Protein AF-0000000085123309 (afdb_homodimer)

Structure (mmCIF, N/CA/C/O backbone):
data_AF-0000000085123309-model_v1
#
loop_
_entity.id
_entity.type
_entity.pdbx_description
1 polymer 'Thioesterase superfamily protein'
#
loop_
_atom_site.group_PDB
_atom_site.id
_atom_site.type_symbol
_atom_site.label_atom_id
_atom_site.label_alt_id
_atom_site.label_comp_id
_atom_site.label_asym_id
_atom_site.label_entity_id
_atom_site.label_seq_id
_atom_site.pdbx_PDB_ins_code
_atom_site.Cartn_x
_atom_site.Cartn_y
_atom_site.Cartn_z
_atom_site.occupancy
_atom_site.B_iso_or_equiv
_atom_site.auth_seq_id
_atom_site.auth_comp_id
_atom_site.auth_asym_id
_atom_site.auth_atom_id
_atom_site.pdbx_PDB_model_num
ATOM 1 N N . MET A 1 1 ? -18.391 -9.258 -8.812 1 95.62 1 MET A N 1
ATOM 2 C CA . MET A 1 1 ? -17.438 -8.828 -7.789 1 95.62 1 MET A CA 1
ATOM 3 C C . MET A 1 1 ? -17.531 -9.719 -6.555 1 95.62 1 MET A C 1
ATOM 5 O O . MET A 1 1 ? -18.5 -10.469 -6.391 1 95.62 1 MET A O 1
ATOM 9 N N . PHE A 1 2 ? -16.438 -9.711 -5.707 1 98 2 PHE A N 1
ATOM 10 C CA . PHE A 1 2 ? -16.422 -10.398 -4.418 1 98 2 PHE A CA 1
ATOM 11 C C . PHE A 1 2 ? -16.688 -9.422 -3.283 1 98 2 PHE A C 1
ATOM 13 O O . PHE A 1 2 ? -16.469 -8.211 -3.428 1 98 2 PHE A O 1
ATOM 20 N N . THR A 1 3 ? -17.25 -9.977 -2.18 1 98.44 3 THR A N 1
ATOM 21 C CA . THR A 1 3 ? -17.516 -9.18 -0.987 1 98.44 3 THR A CA 1
ATOM 22 C C . THR A 1 3 ? -16.906 -9.836 0.25 1 98.44 3 THR A C 1
ATOM 24 O O . THR A 1 3 ? -17.016 -11.055 0.429 1 98.44 3 THR A O 1
ATOM 27 N N . GLU A 1 4 ? -16.281 -9.062 1.029 1 98.69 4 GLU A N 1
ATOM 28 C CA . GLU A 1 4 ? -15.742 -9.477 2.324 1 98.69 4 GLU A CA 1
ATOM 29 C C . GLU A 1 4 ? -16.188 -8.531 3.434 1 98.69 4 GLU A C 1
ATOM 31 O O . GLU A 1 4 ? -16.125 -7.309 3.273 1 98.69 4 GLU A O 1
ATOM 36 N N . ILE A 1 5 ? -16.672 -9.102 4.52 1 98.81 5 ILE A N 1
ATOM 37 C CA . ILE A 1 5 ? -17.031 -8.305 5.688 1 98.81 5 ILE A CA 1
ATOM 38 C C . ILE A 1 5 ? -15.945 -8.438 6.754 1 98.81 5 ILE A C 1
ATOM 40 O O . ILE A 1 5 ? -15.578 -9.547 7.133 1 98.81 5 ILE A O 1
ATOM 44 N N . ILE A 1 6 ? -15.5 -7.305 7.234 1 98.75 6 ILE A N 1
ATOM 45 C CA . ILE A 1 6 ? -14.406 -7.309 8.203 1 98.75 6 ILE A CA 1
ATOM 46 C C . ILE A 1 6 ? -14.812 -6.527 9.445 1 98.75 6 ILE A C 1
ATOM 48 O O . ILE A 1 6 ? -15.398 -5.445 9.344 1 98.75 6 ILE A O 1
ATOM 52 N N . LYS A 1 7 ? -14.555 -7.117 10.555 1 98.5 7 LYS A N 1
ATOM 53 C CA . LYS A 1 7 ? -14.625 -6.414 11.836 1 98.5 7 LYS A CA 1
ATOM 54 C C . LYS A 1 7 ? -13.25 -5.895 12.242 1 98.5 7 LYS A C 1
ATOM 56 O O . LYS A 1 7 ? -12.391 -6.668 12.672 1 98.5 7 LYS A O 1
ATOM 61 N N . PRO A 1 8 ? -13.062 -4.555 12.109 1 98.5 8 PRO A N 1
ATOM 62 C CA . PRO A 1 8 ? -11.75 -4.016 12.469 1 98.5 8 PRO A CA 1
ATOM 63 C C . PRO A 1 8 ? -11.328 -4.402 13.891 1 98.5 8 PRO A C 1
ATOM 65 O O . PRO A 1 8 ? -12.156 -4.418 14.805 1 98.5 8 PRO A O 1
ATOM 68 N N . ARG A 1 9 ? -10.141 -4.723 14.102 1 98 9 ARG A N 1
ATOM 69 C CA . ARG A 1 9 ? -9.578 -5.008 15.414 1 98 9 ARG A CA 1
ATOM 70 C C . ARG A 1 9 ? -9.016 -3.746 16.062 1 98 9 ARG A C 1
ATOM 72 O O . ARG A 1 9 ? -8.57 -2.832 15.367 1 98 9 ARG A O 1
ATOM 79 N N . PHE A 1 10 ? -8.945 -3.756 17.375 1 97.62 10 PHE A N 1
ATOM 80 C CA . PHE A 1 10 ? -8.461 -2.596 18.109 1 97.62 10 PHE A CA 1
ATOM 81 C C . PHE A 1 10 ? -7.016 -2.285 17.734 1 97.62 10 PHE A C 1
ATOM 83 O O . PHE A 1 10 ? -6.652 -1.121 17.547 1 97.62 10 PHE A O 1
ATOM 90 N N . LEU A 1 11 ? -6.137 -3.248 17.547 1 96.25 11 LEU A N 1
ATOM 91 C CA . LEU A 1 11 ? -4.715 -3.092 17.266 1 96.25 11 LEU A CA 1
ATOM 92 C C . LEU A 1 11 ? -4.492 -2.457 15.898 1 96.25 11 LEU A C 1
ATOM 94 O O . LEU A 1 11 ? -3.393 -1.994 15.594 1 96.25 11 LEU A O 1
ATOM 98 N N . GLU A 1 12 ? -5.566 -2.455 15.031 1 97.94 12 GLU A N 1
ATOM 99 C CA . GLU A 1 12 ? -5.461 -1.91 13.68 1 97.94 12 GLU A CA 1
ATOM 100 C C . GLU A 1 12 ? -5.637 -0.395 13.68 1 97.94 12 GLU A C 1
ATOM 102 O O . GLU A 1 12 ? -5.453 0.258 12.648 1 97.94 12 GLU A O 1
ATOM 107 N N . THR A 1 13 ? -5.969 0.172 14.859 1 97.44 13 THR A N 1
ATOM 108 C CA . THR A 1 13 ? -6.109 1.619 14.969 1 97.44 13 THR A CA 1
ATOM 109 C C . THR A 1 13 ? -4.75 2.281 15.188 1 97.44 13 THR A C 1
ATOM 111 O O . THR A 1 13 ? -3.752 1.598 15.422 1 97.44 13 THR A O 1
ATOM 114 N N . ASP A 1 14 ? -4.707 3.582 14.992 1 95.81 14 ASP A N 1
ATOM 115 C CA . ASP A 1 14 ? -3.502 4.352 15.289 1 95.81 14 ASP A CA 1
ATOM 116 C C . ASP A 1 14 ? -3.74 5.316 16.453 1 95.81 14 ASP A C 1
ATOM 118 O O . ASP A 1 14 ? -4.809 5.309 17.062 1 95.81 14 ASP A O 1
ATOM 122 N N . ALA A 1 15 ? -2.719 6.051 16.781 1 93.38 15 ALA A N 1
ATOM 123 C CA . ALA A 1 15 ? -2.744 6.926 17.953 1 93.38 15 ALA A CA 1
ATOM 124 C C . ALA A 1 15 ? -3.771 8.039 17.781 1 93.38 15 ALA A C 1
ATOM 126 O O . ALA A 1 15 ? -4.137 8.711 18.75 1 93.38 15 ALA A O 1
ATOM 127 N N . LEU A 1 16 ? -4.246 8.281 16.531 1 92.75 16 LEU A N 1
ATOM 128 C CA . LEU A 1 16 ? -5.246 9.312 16.281 1 92.75 16 LEU A CA 1
ATOM 129 C C . LEU A 1 16 ? -6.656 8.75 16.391 1 92.75 16 LEU A C 1
ATOM 131 O O . LEU A 1 16 ? -7.637 9.492 16.266 1 92.75 16 LEU A O 1
ATOM 135 N N . GLY A 1 17 ? -6.777 7.445 16.562 1 94.81 17 GLY A N 1
ATOM 136 C CA . GLY A 1 17 ? -8.07 6.809 16.766 1 94.81 17 GLY A CA 1
ATOM 137 C C . GLY A 1 17 ? -8.703 6.297 15.492 1 94.81 17 GLY A C 1
ATOM 138 O O . GLY A 1 17 ? -9.875 5.93 15.477 1 94.81 17 GLY A O 1
ATOM 139 N N . HIS A 1 18 ? -8 6.312 14.414 1 96.81 18 HIS A N 1
ATOM 140 C CA . HIS A 1 18 ? -8.477 5.812 13.133 1 96.81 18 HIS A CA 1
ATOM 141 C C . HIS A 1 18 ? -7.785 4.508 12.758 1 96.81 18 HIS A C 1
ATOM 143 O O . HIS A 1 18 ? -6.727 4.184 13.297 1 96.81 18 HIS A O 1
ATOM 149 N N . ILE A 1 19 ? -8.398 3.785 11.883 1 98.5 19 ILE A N 1
ATOM 150 C CA . ILE A 1 19 ? -7.691 2.643 11.312 1 98.5 19 ILE A CA 1
ATOM 151 C C . ILE A 1 19 ? -6.422 3.117 10.617 1 98.5 19 ILE A C 1
ATOM 153 O O . ILE A 1 19 ? -6.461 4.047 9.805 1 98.5 19 ILE A O 1
ATOM 157 N N . ASN A 1 20 ? -5.348 2.496 10.953 1 98.38 20 ASN A N 1
ATOM 158 C CA . ASN A 1 20 ? -4.047 2.865 10.406 1 98.38 20 ASN A CA 1
ATOM 159 C C . ASN A 1 20 ? -3.959 2.562 8.914 1 98.38 20 ASN A C 1
ATOM 161 O O . ASN A 1 20 ? -4.438 1.522 8.453 1 98.38 20 ASN A O 1
ATOM 165 N N . ASN A 1 21 ? -3.285 3.422 8.172 1 97.88 21 ASN A N 1
ATOM 166 C CA . ASN A 1 21 ? -3.168 3.283 6.723 1 97.88 21 ASN A CA 1
ATOM 167 C C . ASN A 1 21 ? -2.523 1.956 6.336 1 97.88 21 ASN A C 1
ATOM 169 O O . ASN A 1 21 ? -2.709 1.473 5.219 1 97.88 21 ASN A O 1
ATOM 173 N N . ASN A 1 22 ? -1.773 1.345 7.211 1 98.12 22 ASN A N 1
ATOM 174 C CA . ASN A 1 22 ? -1.05 0.117 6.902 1 98.12 22 ASN A CA 1
ATOM 175 C C . ASN A 1 22 ? -1.919 -1.118 7.125 1 98.12 22 ASN A C 1
ATOM 177 O O . ASN A 1 22 ? -1.468 -2.246 6.918 1 98.12 22 ASN A O 1
ATOM 181 N N . THR A 1 23 ? -3.16 -0.908 7.539 1 98.56 23 THR A N 1
ATOM 182 C CA . THR A 1 23 ? -4.086 -2.004 7.801 1 98.56 23 THR A CA 1
ATOM 183 C C . THR A 1 23 ? -4.762 -2.461 6.512 1 98.56 23 THR A C 1
ATOM 185 O O . THR A 1 23 ? -5.07 -3.645 6.352 1 98.56 23 THR A O 1
ATOM 188 N N . TYR A 1 24 ? -4.891 -1.623 5.566 1 98.75 24 TYR A N 1
ATOM 189 C CA . TYR A 1 24 ? -5.766 -1.857 4.422 1 98.75 24 TYR A CA 1
ATOM 190 C C . TYR A 1 24 ? -5.18 -2.912 3.494 1 98.75 24 TYR A C 1
ATOM 192 O O . TYR A 1 24 ? -5.918 -3.676 2.867 1 98.75 24 TYR A O 1
ATOM 200 N N . GLY A 1 25 ? -3.865 -2.943 3.387 1 98.5 25 GLY A N 1
ATOM 201 C CA . GLY A 1 25 ? -3.266 -4.035 2.639 1 98.5 25 GLY A CA 1
ATOM 202 C C . GLY A 1 25 ? -3.668 -5.402 3.154 1 98.5 25 GLY A C 1
ATOM 203 O O . GLY A 1 25 ? -3.916 -6.32 2.367 1 98.5 25 GLY A O 1
ATOM 204 N N . VAL A 1 26 ? -3.752 -5.516 4.441 1 98.25 26 VAL A N 1
ATOM 205 C CA . VAL A 1 26 ? -4.141 -6.766 5.082 1 98.25 26 VAL A CA 1
ATOM 206 C C . VAL A 1 26 ? -5.602 -7.078 4.766 1 98.25 26 VAL A C 1
ATOM 208 O O . VAL A 1 26 ? -5.945 -8.219 4.445 1 98.25 26 VAL A O 1
ATOM 211 N N . TRP A 1 27 ? -6.469 -6.078 4.824 1 98.75 27 TRP A N 1
ATOM 212 C CA . TRP A 1 27 ? -7.883 -6.262 4.508 1 98.75 27 TRP A CA 1
ATOM 213 C C . TRP A 1 27 ? -8.062 -6.691 3.055 1 98.75 27 TRP A C 1
ATOM 215 O O . TRP A 1 27 ? -8.852 -7.59 2.76 1 98.75 27 TRP A O 1
ATOM 225 N N . PHE A 1 28 ? -7.309 -6.059 2.176 1 98.75 28 PHE A N 1
ATOM 226 C CA . PHE A 1 28 ? -7.434 -6.379 0.758 1 98.75 28 PHE A CA 1
ATOM 227 C C . PHE A 1 28 ? -6.918 -7.785 0.475 1 98.75 28 PHE A C 1
ATOM 229 O O . PHE A 1 28 ? -7.477 -8.5 -0.36 1 98.75 28 PHE A O 1
ATOM 236 N N . GLU A 1 29 ? -5.844 -8.148 1.161 1 98.19 29 GLU A N 1
ATOM 237 C CA . GLU A 1 29 ? -5.379 -9.523 1.031 1 98.19 29 GLU A CA 1
ATOM 238 C C . GLU A 1 29 ? -6.453 -10.516 1.477 1 98.19 29 GLU A C 1
ATOM 240 O O . GLU A 1 29 ? -6.711 -11.508 0.794 1 98.19 29 GLU A O 1
ATOM 245 N N . ALA A 1 30 ? -7.098 -10.234 2.602 1 98 30 ALA A N 1
ATOM 246 C CA . ALA A 1 30 ? -8.195 -11.07 3.07 1 98 30 ALA A CA 1
ATOM 247 C C . ALA A 1 30 ? -9.328 -11.125 2.043 1 98 30 ALA A C 1
ATOM 249 O O . ALA A 1 30 ? -9.914 -12.188 1.811 1 98 30 ALA A O 1
ATOM 250 N N . ALA A 1 31 ? -9.578 -10.039 1.384 1 98.69 31 ALA A N 1
ATOM 251 C CA . ALA A 1 31 ? -10.664 -9.93 0.42 1 98.69 31 ALA A CA 1
ATOM 252 C C . ALA A 1 31 ? -10.32 -10.648 -0.883 1 98.69 31 ALA A C 1
ATOM 254 O O . ALA A 1 31 ? -11.188 -10.852 -1.735 1 98.69 31 ALA A O 1
ATOM 255 N N . ARG A 1 32 ? -9.086 -11.047 -1.053 1 98.31 32 ARG A N 1
ATOM 256 C CA . ARG A 1 32 ? -8.656 -11.734 -2.264 1 98.31 32 ARG A CA 1
ATOM 257 C C . ARG A 1 32 ? -8.75 -13.25 -2.096 1 98.31 32 ARG A C 1
ATOM 259 O O . ARG A 1 32 ? -8.336 -14 -2.98 1 98.31 32 ARG A O 1
ATOM 266 N N . ASP A 1 33 ? -9.328 -13.68 -1.018 1 97.75 33 ASP A N 1
ATOM 267 C CA . ASP A 1 33 ? -9.352 -15.109 -0.708 1 97.75 33 ASP A CA 1
ATOM 268 C C . ASP A 1 33 ? -9.992 -15.906 -1.842 1 97.75 33 ASP A C 1
ATOM 270 O O . ASP A 1 33 ? -9.453 -16.922 -2.271 1 97.75 33 ASP A O 1
ATOM 274 N N . GLU A 1 34 ? -11.109 -15.445 -2.348 1 97.25 34 GLU A N 1
ATOM 275 C CA . GLU A 1 34 ? -11.789 -16.172 -3.414 1 97.25 34 GLU A CA 1
ATOM 276 C C . GLU A 1 34 ? -10.945 -16.203 -4.688 1 97.25 34 GLU A C 1
ATOM 278 O O . GLU A 1 34 ? -10.953 -17.203 -5.414 1 97.25 34 GLU A O 1
ATOM 283 N N . ILE A 1 35 ? -10.297 -15.148 -4.949 1 97.75 35 ILE A N 1
ATOM 284 C CA . ILE A 1 35 ? -9.398 -15.117 -6.094 1 97.75 35 ILE A CA 1
ATOM 285 C C . ILE A 1 35 ? -8.281 -16.141 -5.906 1 97.75 35 ILE A C 1
ATOM 287 O O . ILE A 1 35 ? -7.953 -16.891 -6.828 1 97.75 35 ILE A O 1
ATOM 291 N N . PHE A 1 36 ? -7.68 -16.172 -4.68 1 97.62 36 PHE A N 1
ATOM 292 C CA . PHE A 1 36 ? -6.648 -17.156 -4.383 1 97.62 36 PHE A CA 1
ATOM 293 C C . PHE A 1 36 ? -7.184 -18.578 -4.582 1 97.62 36 PHE A C 1
ATOM 295 O O . PHE A 1 36 ? -6.484 -19.438 -5.121 1 97.62 36 PHE A O 1
ATOM 302 N N . ARG A 1 37 ? -8.422 -18.766 -4.262 1 97.38 37 ARG A N 1
ATOM 303 C CA . ARG A 1 37 ? -9.016 -20.094 -4.363 1 97.38 37 ARG A CA 1
ATOM 304 C C . ARG A 1 37 ? -9.258 -20.484 -5.816 1 97.38 37 ARG A C 1
ATOM 306 O O . ARG A 1 37 ? -9.234 -21.672 -6.164 1 97.38 37 ARG A O 1
ATOM 313 N N . ILE A 1 38 ? -9.477 -19.531 -6.688 1 97.81 38 ILE A N 1
ATOM 314 C CA . ILE A 1 38 ? -9.609 -19.797 -8.117 1 97.81 38 ILE A CA 1
ATOM 315 C C . ILE A 1 38 ? -8.289 -20.344 -8.656 1 97.81 38 ILE A C 1
ATOM 317 O O . ILE A 1 38 ? -8.281 -21.281 -9.453 1 97.81 38 ILE A O 1
ATOM 321 N N . PHE A 1 39 ? -7.168 -19.797 -8.188 1 97.75 39 PHE A N 1
ATOM 322 C CA . PHE A 1 39 ? -5.848 -20.234 -8.633 1 97.75 39 PHE A CA 1
ATOM 323 C C . PHE A 1 39 ? -5.422 -21.5 -7.906 1 97.75 39 PHE A C 1
ATOM 325 O O . PHE A 1 39 ? -4.734 -22.344 -8.477 1 97.75 39 PHE A O 1
ATOM 332 N N . MET A 1 40 ? -5.812 -21.578 -6.625 1 96.81 40 MET A N 1
ATOM 333 C CA . MET A 1 40 ? -5.422 -22.672 -5.742 1 96.81 40 MET A CA 1
ATOM 334 C C . MET A 1 40 ? -6.617 -23.188 -4.941 1 96.81 40 MET A C 1
ATOM 336 O O . MET A 1 40 ? -6.766 -22.859 -3.764 1 96.81 40 MET A O 1
ATOM 340 N N . PRO A 1 41 ? -7.418 -24.016 -5.5 1 95.75 41 PRO A N 1
ATOM 341 C CA . PRO A 1 41 ? -8.688 -24.422 -4.895 1 95.75 41 PRO A CA 1
ATOM 342 C C . PRO A 1 41 ? -8.508 -25.188 -3.588 1 95.75 41 PRO A C 1
ATOM 344 O O . PRO A 1 41 ? -9.383 -25.156 -2.721 1 95.75 41 PRO A O 1
ATOM 347 N N . LYS A 1 42 ? -7.41 -25.828 -3.404 1 95.25 42 LYS A N 1
ATOM 348 C CA . LYS A 1 42 ? -7.184 -26.625 -2.201 1 95.25 42 LYS A CA 1
ATOM 349 C C . LYS A 1 42 ? -6.578 -25.766 -1.087 1 95.25 42 LYS A C 1
ATOM 351 O O . LYS A 1 42 ? -6.371 -26.25 0.027 1 95.25 42 LYS A O 1
ATOM 356 N N . ALA A 1 43 ? -6.301 -24.531 -1.396 1 93.81 43 ALA A N 1
ATOM 357 C CA . ALA A 1 43 ? -5.723 -23.594 -0.432 1 93.81 43 ALA A CA 1
ATOM 358 C C . ALA A 1 43 ? -4.461 -24.188 0.204 1 93.81 43 ALA A C 1
ATOM 360 O O . ALA A 1 43 ? -4.301 -24.141 1.426 1 93.81 43 ALA A O 1
ATOM 361 N N . ASN A 1 44 ? -3.652 -24.812 -0.596 1 94.88 44 ASN A N 1
ATOM 362 C CA . ASN A 1 44 ? -2.357 -25.344 -0.188 1 94.88 44 ASN A CA 1
ATOM 363 C C . ASN A 1 44 ? -1.229 -24.375 -0.493 1 94.88 44 ASN A C 1
ATOM 365 O O . ASN A 1 44 ? -0.887 -24.156 -1.657 1 94.88 44 ASN A O 1
ATOM 369 N N . VAL A 1 45 ? -0.636 -23.859 0.56 1 93 45 VAL A N 1
ATOM 370 C CA . VAL A 1 45 ? 0.375 -22.828 0.434 1 93 45 VAL A CA 1
ATOM 371 C C . VAL A 1 45 ? 1.56 -23.344 -0.377 1 93 45 VAL A C 1
ATOM 373 O O . VAL A 1 45 ? 2.223 -22.578 -1.08 1 93 45 VAL A O 1
ATOM 376 N N . LYS A 1 46 ? 1.834 -24.609 -0.378 1 92.62 46 LYS A N 1
ATOM 377 C CA . LYS A 1 46 ? 2.93 -25.203 -1.134 1 92.62 46 LYS A CA 1
ATOM 378 C C . LYS A 1 46 ? 2.697 -25.078 -2.637 1 92.62 46 LYS A C 1
ATOM 380 O O . LYS A 1 46 ? 3.629 -25.234 -3.43 1 92.62 46 LYS A O 1
ATOM 385 N N . GLU A 1 47 ? 1.456 -24.844 -2.957 1 94.31 47 GLU A N 1
ATOM 386 C CA . GLU A 1 47 ? 1.101 -24.703 -4.367 1 94.31 47 GLU A CA 1
ATOM 387 C C . GLU A 1 47 ? 0.945 -23.25 -4.762 1 94.31 47 GLU A C 1
ATOM 389 O O . GLU A 1 47 ? 0.417 -22.938 -5.832 1 94.31 47 GLU A O 1
ATOM 394 N N . TRP A 1 48 ? 1.388 -22.359 -3.881 1 96.19 48 TRP A N 1
ATOM 395 C CA . TRP A 1 48 ? 1.248 -20.938 -4.137 1 96.19 48 TRP A CA 1
ATOM 396 C C . TRP A 1 48 ? 1.857 -20.562 -5.484 1 96.19 48 TRP A C 1
ATOM 398 O O . TRP A 1 48 ? 2.965 -21 -5.812 1 96.19 48 TRP A O 1
ATOM 408 N N . ASN A 1 49 ? 1.151 -19.734 -6.336 1 97.81 49 ASN A N 1
ATOM 409 C CA . ASN A 1 49 ? 1.629 -19.469 -7.691 1 97.81 49 ASN A CA 1
ATOM 410 C C . ASN A 1 49 ? 1.316 -18.031 -8.125 1 97.81 49 ASN A C 1
ATOM 412 O O . ASN A 1 49 ? 1.059 -17.781 -9.305 1 97.81 49 ASN A O 1
ATOM 416 N N . LEU A 1 50 ? 1.233 -17.141 -7.184 1 98.12 50 LEU A N 1
ATOM 417 C CA . LEU A 1 50 ? 1.024 -15.719 -7.441 1 98.12 50 LEU A CA 1
ATOM 418 C C . LEU A 1 50 ? 2.088 -14.883 -6.746 1 98.12 50 LEU A C 1
ATOM 420 O O . LEU A 1 50 ? 2.482 -15.18 -5.613 1 98.12 50 LEU A O 1
ATOM 424 N N . ILE A 1 51 ? 2.516 -13.828 -7.383 1 98 51 ILE A N 1
ATOM 425 C CA . ILE A 1 51 ? 3.338 -12.828 -6.715 1 98 51 ILE A CA 1
ATOM 426 C C . ILE A 1 51 ? 2.73 -11.438 -6.918 1 98 51 ILE A C 1
ATOM 428 O O . ILE A 1 51 ? 1.996 -11.211 -7.883 1 98 51 ILE A O 1
ATOM 432 N N . MET A 1 52 ? 2.988 -10.578 -5.992 1 98.44 52 MET A N 1
ATOM 433 C CA . MET A 1 52 ? 2.529 -9.195 -6.066 1 98.44 52 MET A CA 1
ATOM 434 C C . MET A 1 52 ? 3.568 -8.312 -6.75 1 98.44 52 MET A C 1
ATOM 436 O O . MET A 1 52 ? 4.711 -8.227 -6.297 1 98.44 52 MET A O 1
ATOM 440 N N . ALA A 1 53 ? 3.162 -7.637 -7.812 1 98.75 53 ALA A N 1
ATOM 441 C CA . ALA A 1 53 ? 4.062 -6.742 -8.531 1 98.75 53 ALA A CA 1
ATOM 442 C C . ALA A 1 53 ? 3.879 -5.297 -8.078 1 98.75 53 ALA A C 1
ATOM 444 O O . ALA A 1 53 ? 4.832 -4.516 -8.062 1 98.75 53 ALA A O 1
ATOM 445 N N . HIS A 1 54 ? 2.621 -4.996 -7.719 1 98.88 54 HIS A N 1
ATOM 446 C CA . HIS A 1 54 ? 2.273 -3.617 -7.402 1 98.88 54 HIS A CA 1
ATOM 447 C C . HIS A 1 54 ? 1.051 -3.551 -6.492 1 98.88 54 HIS A C 1
ATOM 449 O O . HIS A 1 54 ? 0.129 -4.359 -6.625 1 98.88 54 HIS A O 1
ATOM 455 N N . THR A 1 55 ? 1.048 -2.615 -5.645 1 98.81 55 THR A N 1
ATOM 456 C CA . THR A 1 55 ? -0.177 -2.25 -4.945 1 98.81 55 THR A CA 1
ATOM 457 C C . THR A 1 55 ? -0.24 -0.743 -4.711 1 98.81 55 THR A C 1
ATOM 459 O O . THR A 1 55 ? 0.795 -0.08 -4.621 1 98.81 55 THR A O 1
ATOM 462 N N . SER A 1 56 ? -1.443 -0.188 -4.594 1 98.88 56 SER A N 1
ATOM 463 C CA . SER A 1 56 ? -1.645 1.219 -4.266 1 98.88 56 SER A CA 1
ATOM 464 C C . SER A 1 56 ? -2.965 1.434 -3.535 1 98.88 56 SER A C 1
ATOM 466 O O . SER A 1 56 ? -3.898 0.643 -3.686 1 98.88 56 SER A O 1
ATOM 468 N N . PHE A 1 57 ? -3 2.479 -2.805 1 98.81 57 PHE A N 1
ATOM 469 C CA . PHE A 1 57 ? -4.16 2.828 -1.994 1 98.81 57 PHE A CA 1
ATOM 470 C C . PHE A 1 57 ? -4.441 4.324 -2.072 1 98.81 57 PHE A C 1
ATOM 472 O O . PHE A 1 57 ? -3.527 5.141 -1.959 1 98.81 57 PHE A O 1
ATOM 479 N N . ASP A 1 58 ? -5.633 4.684 -2.268 1 98.88 58 ASP A N 1
ATOM 480 C CA . ASP A 1 58 ? -6.129 6.047 -2.096 1 98.88 58 ASP A CA 1
ATOM 481 C C . ASP A 1 58 ? -7.031 6.148 -0.867 1 98.88 58 ASP A C 1
ATOM 483 O O . ASP A 1 58 ? -8.047 5.461 -0.778 1 98.88 58 ASP A O 1
ATOM 487 N N . PHE A 1 59 ? -6.645 6.992 0.018 1 98.81 59 PHE A N 1
ATOM 488 C CA . PHE A 1 59 ? -7.383 7.168 1.265 1 98.81 59 PHE A CA 1
ATOM 489 C C . PHE A 1 59 ? -8.32 8.367 1.175 1 98.81 59 PHE A C 1
ATOM 491 O O . PHE A 1 59 ? -7.871 9.516 1.147 1 98.81 59 PHE A O 1
ATOM 498 N N . LEU A 1 60 ? -9.602 8.094 1.221 1 98.56 60 LEU A N 1
ATOM 499 C CA . LEU A 1 60 ? -10.594 9.125 0.924 1 98.56 60 LEU A CA 1
ATOM 500 C C . LEU A 1 60 ? -11.273 9.609 2.201 1 98.56 60 LEU A C 1
ATOM 502 O O . LEU A 1 60 ? -11.57 10.797 2.34 1 98.56 60 LEU A O 1
ATOM 506 N N . LYS A 1 61 ? -11.57 8.695 3.105 1 98 61 LYS A N 1
ATOM 507 C CA . LYS A 1 61 ? -12.211 8.992 4.387 1 98 61 LYS A CA 1
ATOM 508 C C . LYS A 1 61 ? -11.617 8.141 5.504 1 98 61 LYS A C 1
ATOM 510 O O . LYS A 1 61 ? -11.133 7.035 5.254 1 98 61 LYS A O 1
ATOM 515 N N . GLU A 1 62 ? -11.773 8.695 6.715 1 97.12 62 GLU A N 1
ATOM 516 C CA . GLU A 1 62 ? -11.328 7.945 7.887 1 97.12 62 GLU A CA 1
ATOM 517 C C . GLU A 1 62 ? -12.242 6.754 8.156 1 97.12 62 GLU A C 1
ATOM 519 O O . GLU A 1 62 ? -13.445 6.812 7.895 1 97.12 62 GLU A O 1
ATOM 524 N N . VAL A 1 63 ? -11.633 5.676 8.641 1 98.56 63 VAL A N 1
ATOM 525 C CA . VAL A 1 63 ? -12.336 4.469 9.062 1 98.56 63 VAL A CA 1
ATOM 526 C C . VAL A 1 63 ? -12.117 4.242 10.562 1 98.56 63 VAL A C 1
ATOM 528 O O . VAL A 1 63 ? -11.062 4.586 11.094 1 98.56 63 VAL A O 1
ATOM 531 N N . PHE A 1 64 ? -13.086 3.625 11.22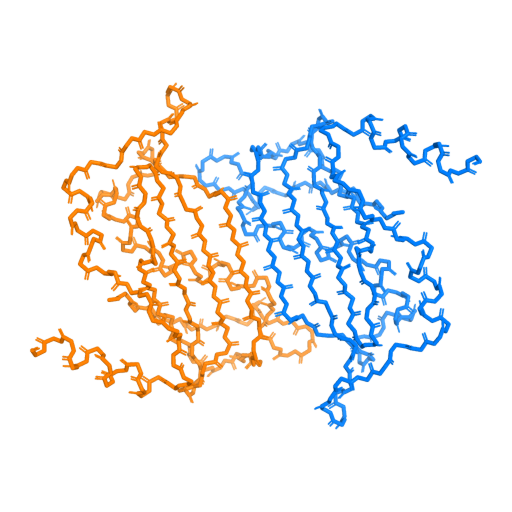7 1 98.38 64 PHE A N 1
ATOM 532 C CA . PHE A 1 64 ? -13.047 3.58 12.688 1 98.38 64 PHE A CA 1
ATOM 533 C C . PHE A 1 64 ? -13.242 2.156 13.188 1 98.38 64 PHE A C 1
ATOM 535 O O . PHE A 1 64 ? -13.859 1.331 12.508 1 98.38 64 PHE A O 1
ATOM 542 N N . TRP A 1 65 ? -12.688 1.914 14.32 1 98 65 TRP A N 1
ATOM 543 C CA . TRP A 1 65 ? -12.984 0.705 15.086 1 98 65 TRP A CA 1
ATOM 544 C C . TRP A 1 65 ? -14.414 0.74 15.625 1 98 65 TRP A C 1
ATOM 546 O O . TRP A 1 65 ? -14.961 1.815 15.875 1 98 65 TRP A O 1
ATOM 556 N N . GLY A 1 66 ? -15.039 -0.442 15.805 1 97.62 66 GLY A N 1
ATOM 557 C CA . GLY A 1 66 ? -16.375 -0.517 16.391 1 97.62 66 GLY A CA 1
ATOM 558 C C . GLY A 1 66 ? -17.469 -0.658 15.359 1 97.62 66 GLY A C 1
ATOM 559 O O . GLY A 1 66 ? -18.641 -0.875 15.711 1 97.62 66 GLY A O 1
ATOM 560 N N . LYS A 1 67 ? -17.078 -0.465 14.109 1 97.69 67 LYS A N 1
ATOM 561 C CA . LYS A 1 67 ? -18 -0.646 12.992 1 97.69 67 LYS A CA 1
ATOM 562 C C . LYS A 1 67 ? -17.391 -1.546 11.914 1 97.69 67 LYS A C 1
ATOM 564 O O . LYS A 1 67 ? -16.219 -1.428 11.594 1 97.69 67 LYS A O 1
ATOM 569 N N . GLU A 1 68 ? -18.234 -2.359 11.359 1 98.69 68 GLU A N 1
ATOM 570 C CA . GLU A 1 68 ? -17.75 -3.238 10.297 1 98.69 68 GLU A CA 1
ATOM 571 C C . GLU A 1 68 ? -17.453 -2.453 9.023 1 98.69 68 GLU A C 1
ATOM 573 O O . GLU A 1 68 ? -17.969 -1.347 8.836 1 98.69 68 GLU A O 1
ATOM 578 N N . VAL A 1 69 ? -16.609 -3.047 8.242 1 98.88 69 VAL A N 1
ATOM 579 C CA . VAL A 1 69 ? -16.375 -2.52 6.902 1 98.88 69 VAL A CA 1
ATOM 580 C C . VAL A 1 69 ? -16.719 -3.588 5.863 1 98.88 69 VAL A C 1
ATOM 582 O O . VAL A 1 69 ? -16.594 -4.785 6.133 1 98.88 69 VAL A O 1
ATOM 585 N N . ILE A 1 70 ? -17.203 -3.104 4.707 1 98.88 70 ILE A N 1
ATOM 586 C CA . ILE A 1 70 ? -17.438 -3.957 3.549 1 98.88 70 ILE A CA 1
ATOM 587 C C . ILE A 1 70 ? -16.344 -3.711 2.498 1 98.88 70 ILE A C 1
ATOM 589 O O . ILE A 1 70 ? -16.109 -2.568 2.1 1 98.88 70 ILE A O 1
ATOM 593 N N . VAL A 1 71 ? -15.672 -4.746 2.115 1 98.88 71 VAL A N 1
ATOM 594 C CA . VAL A 1 71 ? -14.656 -4.66 1.069 1 98.88 71 VAL A CA 1
ATOM 595 C C . VAL A 1 71 ? -15.172 -5.312 -0.209 1 98.88 71 VAL A C 1
ATOM 597 O O . VAL A 1 71 ? -15.547 -6.488 -0.205 1 98.88 71 VAL A O 1
ATOM 600 N N . LYS A 1 72 ? -15.211 -4.535 -1.271 1 98.81 72 LYS A N 1
ATOM 601 C CA . LYS A 1 72 ? -15.555 -5.043 -2.6 1 98.81 72 LYS A CA 1
ATOM 602 C C . LYS A 1 72 ? -14.305 -5.227 -3.455 1 98.81 72 LYS A C 1
ATOM 604 O O . LYS A 1 72 ? -13.398 -4.387 -3.436 1 98.81 72 LYS A O 1
ATOM 609 N N . THR A 1 73 ? -14.25 -6.324 -4.152 1 98.81 73 THR A N 1
ATOM 610 C CA . THR A 1 73 ? -13.102 -6.645 -4.992 1 98.81 73 THR A CA 1
ATOM 611 C C . THR A 1 73 ? -13.555 -7.047 -6.395 1 98.81 73 THR A C 1
ATOM 613 O O . THR A 1 73 ? -14.477 -7.852 -6.547 1 98.81 73 THR A O 1
ATOM 616 N N . GLY A 1 74 ? -12.969 -6.473 -7.395 1 98.5 74 GLY A N 1
ATOM 617 C CA . GLY A 1 74 ? -13.219 -6.852 -8.781 1 98.5 74 GLY A CA 1
ATOM 618 C C . GLY A 1 74 ? -11.945 -7.035 -9.578 1 98.5 74 GLY A C 1
ATOM 619 O O . GLY A 1 74 ? -10.852 -6.703 -9.109 1 98.5 74 GLY A O 1
ATOM 620 N N . VAL A 1 75 ? -12.102 -7.633 -10.734 1 98.81 75 VAL A N 1
ATOM 621 C CA . VAL A 1 75 ? -11.008 -7.762 -11.695 1 98.81 75 VAL A CA 1
ATOM 622 C C . VAL A 1 75 ? -11.031 -6.582 -12.664 1 98.81 75 VAL A C 1
ATOM 624 O O . VAL A 1 75 ? -11.961 -6.434 -13.453 1 98.81 75 VAL A O 1
ATOM 627 N N . ALA A 1 76 ? -10 -5.816 -12.578 1 98.75 76 ALA A N 1
ATOM 628 C CA . ALA A 1 76 ? -9.961 -4.609 -13.398 1 98.75 76 ALA A CA 1
ATOM 629 C C . ALA A 1 76 ? -9.383 -4.906 -14.781 1 98.75 76 ALA A C 1
ATOM 631 O O . ALA A 1 76 ? -9.766 -4.273 -15.766 1 98.75 76 ALA A O 1
ATOM 632 N N . LYS A 1 77 ? -8.422 -5.75 -14.844 1 98.62 77 LYS A N 1
ATOM 633 C CA . LYS A 1 77 ? -7.746 -6.105 -16.094 1 98.62 77 LYS A CA 1
ATOM 634 C C . LYS A 1 77 ? -7.164 -7.516 -16.016 1 98.62 77 LYS A C 1
ATOM 636 O O . LYS A 1 77 ? -6.629 -7.922 -14.977 1 98.62 77 LYS A O 1
ATOM 641 N N . LEU A 1 78 ? -7.289 -8.219 -17.109 1 98.25 78 LEU A N 1
ATOM 642 C CA . LEU A 1 78 ? -6.672 -9.531 -17.234 1 98.25 78 LEU A CA 1
ATOM 643 C C . LEU A 1 78 ? -5.645 -9.547 -18.359 1 98.25 78 LEU A C 1
ATOM 645 O O . LEU A 1 78 ? -5.992 -9.367 -19.531 1 98.25 78 LEU A O 1
ATOM 649 N N . GLY A 1 79 ? -4.414 -9.703 -17.984 1 98.25 79 GLY A N 1
ATOM 650 C CA . GLY A 1 79 ? -3.352 -9.906 -18.969 1 98.25 79 GLY A CA 1
ATOM 651 C C . GLY A 1 79 ? -3.074 -11.367 -19.25 1 98.25 79 GLY A C 1
ATOM 652 O O . GLY A 1 79 ? -3.859 -12.242 -18.859 1 98.25 79 GLY A O 1
ATOM 653 N N . ASN A 1 80 ? -1.999 -11.586 -19.969 1 98.44 80 ASN A N 1
ATOM 654 C CA . ASN A 1 80 ? -1.624 -12.969 -20.234 1 98.44 80 ASN A CA 1
ATOM 655 C C . ASN A 1 80 ? -1.216 -13.703 -18.953 1 98.44 80 ASN A C 1
ATOM 657 O O . ASN A 1 80 ? -1.698 -14.797 -18.688 1 98.44 80 ASN A O 1
ATOM 661 N N . SER A 1 81 ? -0.311 -13.047 -18.172 1 98.75 81 SER A N 1
ATOM 662 C CA . SER A 1 81 ? 0.168 -13.648 -16.938 1 98.75 81 SER A CA 1
ATOM 663 C C . SER A 1 81 ? -0.169 -12.781 -15.727 1 98.75 81 SER A C 1
ATOM 665 O O . SER A 1 81 ? 0.118 -13.148 -14.586 1 98.75 81 SER A O 1
ATOM 667 N N . SER A 1 82 ? -0.826 -11.641 -16 1 98.75 82 SER A N 1
ATOM 668 C CA . SER A 1 82 ? -1.049 -10.672 -14.938 1 98.75 82 SER A CA 1
ATOM 669 C C . SER A 1 82 ? -2.537 -10.422 -14.719 1 98.75 82 SER A C 1
ATOM 671 O O . SER A 1 82 ? -3.338 -10.578 -15.641 1 98.75 82 SER A O 1
ATOM 673 N N . ILE A 1 83 ? -2.855 -10.07 -13.484 1 98.81 83 ILE A N 1
ATOM 674 C CA . ILE A 1 83 ? -4.203 -9.695 -13.078 1 98.81 83 ILE A CA 1
ATOM 675 C C . ILE A 1 83 ? -4.164 -8.375 -12.305 1 98.81 83 ILE A C 1
ATOM 677 O O . ILE A 1 83 ? -3.389 -8.227 -11.352 1 98.81 83 ILE A O 1
ATOM 681 N N . GLU A 1 84 ? -4.941 -7.469 -12.758 1 98.88 84 GLU A N 1
ATOM 682 C CA . GLU A 1 84 ? -5.152 -6.25 -11.984 1 98.88 84 GLU A CA 1
ATOM 683 C C . GLU A 1 84 ? -6.473 -6.301 -11.219 1 98.88 84 GLU A C 1
ATOM 685 O O . GLU A 1 84 ? -7.531 -6.488 -11.812 1 98.88 84 GLU A O 1
ATOM 690 N N . LEU A 1 85 ? -6.352 -6.156 -9.953 1 98.88 85 LEU A N 1
ATOM 691 C CA . LEU A 1 85 ? -7.535 -6.141 -9.102 1 98.88 85 LEU A CA 1
ATOM 692 C C . LEU A 1 85 ? -7.805 -4.738 -8.57 1 98.88 85 LEU A C 1
ATOM 694 O O . LEU A 1 85 ? -6.871 -3.959 -8.359 1 98.88 85 LEU A O 1
ATOM 698 N N . CYS A 1 86 ? -9.039 -4.434 -8.344 1 98.88 86 CYS A N 1
ATOM 699 C CA . CYS A 1 86 ? -9.477 -3.215 -7.676 1 98.88 86 CYS A CA 1
ATOM 700 C C . CYS A 1 86 ? -10.289 -3.539 -6.43 1 98.88 86 CYS A C 1
ATOM 702 O O . CYS A 1 86 ? -11.047 -4.512 -6.414 1 98.88 86 CYS A O 1
ATOM 704 N N . HIS A 1 87 ? -10.102 -2.762 -5.422 1 98.88 87 HIS A N 1
ATOM 705 C CA . HIS A 1 87 ? -10.75 -2.941 -4.129 1 98.88 87 HIS A CA 1
ATOM 706 C C . HIS A 1 87 ? -11.391 -1.643 -3.645 1 98.88 87 HIS A C 1
ATOM 708 O O . HIS A 1 87 ? -10.914 -0.554 -3.977 1 98.88 87 HIS A O 1
ATOM 714 N N . ALA A 1 88 ? -12.414 -1.757 -2.855 1 98.94 88 ALA A N 1
ATOM 715 C CA . ALA A 1 88 ? -13.039 -0.614 -2.195 1 98.94 88 ALA A CA 1
ATOM 716 C C . ALA A 1 88 ? -13.484 -0.974 -0.78 1 98.94 88 ALA A C 1
ATOM 718 O O . ALA A 1 88 ? -14.039 -2.051 -0.551 1 98.94 88 ALA A O 1
ATOM 719 N N . VAL A 1 89 ? -13.227 -0.1 0.111 1 98.94 89 VAL A N 1
ATOM 720 C CA . VAL A 1 89 ? -13.68 -0.244 1.491 1 98.94 89 VAL A CA 1
ATOM 721 C C . VAL A 1 89 ? -14.82 0.734 1.766 1 98.94 89 VAL A C 1
ATOM 723 O O . VAL A 1 89 ? -14.68 1.938 1.541 1 98.94 89 VAL A O 1
ATOM 726 N N . TYR A 1 90 ? -15.906 0.206 2.227 1 98.94 90 TYR A N 1
ATOM 727 C CA . TYR A 1 90 ? -17.031 1.013 2.66 1 98.94 90 TYR A CA 1
ATOM 728 C C . TYR A 1 90 ? -17.266 0.881 4.164 1 98.94 90 TYR A C 1
ATOM 730 O O . TYR A 1 90 ? -17.219 -0.225 4.707 1 98.94 90 TYR A O 1
ATOM 738 N N . GLN A 1 91 ? -17.484 1.928 4.801 1 98.88 91 GLN A N 1
ATOM 739 C CA . GLN A 1 91 ? -17.969 1.944 6.176 1 98.88 91 GLN A CA 1
ATOM 740 C C . GLN A 1 91 ? -19.188 2.85 6.324 1 98.88 91 GLN A C 1
ATOM 742 O O . GLN A 1 91 ? -19.203 3.963 5.797 1 98.88 91 GLN A O 1
ATOM 747 N N . ASP A 1 92 ? -20.219 2.379 6.977 1 98.44 92 ASP A N 1
ATOM 748 C CA . ASP A 1 92 ? -21.5 3.088 7.113 1 98.44 92 ASP A CA 1
ATOM 749 C C . ASP A 1 92 ? -22.031 3.533 5.754 1 98.44 92 ASP A C 1
ATOM 751 O O . ASP A 1 92 ? -22.5 4.664 5.602 1 98.44 92 ASP A O 1
ATOM 755 N N . GLY A 1 93 ? -21.734 2.664 4.809 1 98.56 93 GLY A N 1
ATOM 756 C CA . GLY A 1 93 ? -22.312 2.859 3.482 1 98.56 93 GLY A CA 1
ATOM 757 C C . GLY A 1 93 ? -21.531 3.855 2.641 1 98.56 93 GLY A C 1
ATOM 758 O O . GLY A 1 93 ? -21.922 4.148 1.506 1 98.56 93 GLY A O 1
ATOM 759 N N . LYS A 1 94 ? -20.375 4.371 3.141 1 98.81 94 LYS A N 1
ATOM 760 C CA . LYS A 1 94 ? -19.625 5.391 2.418 1 98.81 94 LYS A CA 1
ATOM 761 C C . LYS A 1 94 ? -18.266 4.852 1.963 1 98.81 94 LYS A C 1
ATOM 763 O O . LYS A 1 94 ? -17.594 4.133 2.709 1 98.81 94 LYS A O 1
ATOM 768 N N . LEU A 1 95 ? -17.906 5.203 0.741 1 98.94 95 LEU A N 1
ATOM 769 C CA . LEU A 1 95 ? -16.594 4.836 0.216 1 98.94 95 LEU A CA 1
ATOM 770 C C . LEU A 1 95 ? -15.477 5.512 1.008 1 98.94 95 LEU A C 1
ATOM 772 O O . LEU A 1 95 ? -15.461 6.738 1.138 1 98.94 95 LEU A O 1
ATOM 776 N N . CYS A 1 96 ? -14.516 4.703 1.514 1 98.88 96 CYS A N 1
ATOM 777 C CA . CYS A 1 96 ? -13.5 5.266 2.4 1 98.88 96 CYS A CA 1
ATOM 778 C C . CYS A 1 96 ? -12.102 5.098 1.811 1 98.88 96 CYS A C 1
ATOM 780 O O . CYS A 1 96 ? -11.234 5.941 2.018 1 98.88 96 CYS A O 1
ATOM 782 N N . THR A 1 97 ? -11.852 4.012 1.157 1 98.88 97 THR A N 1
ATOM 783 C CA . THR A 1 97 ? -10.531 3.711 0.621 1 98.88 97 THR A CA 1
ATOM 784 C C . THR A 1 97 ? -10.641 2.904 -0.669 1 98.88 97 THR A C 1
ATOM 786 O O . THR A 1 97 ? -11.477 2.002 -0.775 1 98.88 97 THR A O 1
ATOM 789 N N . ILE A 1 98 ? -9.789 3.23 -1.605 1 98.88 98 ILE A N 1
ATOM 790 C CA . ILE A 1 98 ? -9.68 2.479 -2.852 1 98.88 98 ILE A CA 1
ATOM 791 C C . ILE A 1 98 ? -8.297 1.842 -2.947 1 98.88 98 ILE A C 1
ATOM 793 O O . ILE A 1 98 ? -7.293 2.455 -2.57 1 98.88 98 ILE A O 1
ATOM 797 N N . GLY A 1 99 ? -8.281 0.64 -3.436 1 98.75 99 GLY A N 1
ATOM 798 C CA . GLY A 1 99 ? -7.023 -0.055 -3.641 1 98.75 99 GLY A CA 1
ATOM 799 C C . GLY A 1 99 ? -6.922 -0.718 -5 1 98.75 99 GLY A C 1
ATOM 800 O O . GLY A 1 99 ? -7.938 -1.083 -5.598 1 98.75 99 GLY A O 1
ATOM 801 N N . LYS A 1 100 ? -5.676 -0.846 -5.422 1 98.62 100 LYS A N 1
ATOM 802 C CA . LYS A 1 100 ? -5.34 -1.582 -6.637 1 98.62 100 LYS A CA 1
ATOM 803 C C . LYS A 1 100 ? -4.121 -2.473 -6.418 1 98.62 100 LYS A C 1
ATOM 805 O O . LYS A 1 100 ? -3.219 -2.123 -5.652 1 98.62 100 LYS A O 1
ATOM 810 N N . CYS A 1 101 ? -4.133 -3.572 -7.086 1 98.62 101 CYS A N 1
ATOM 811 C CA . CYS A 1 101 ? -2.908 -4.367 -7.082 1 98.62 101 CYS A CA 1
ATOM 812 C C . CYS A 1 101 ? -2.752 -5.133 -8.391 1 98.62 101 CYS A C 1
ATOM 814 O O . CYS A 1 101 ? -3.727 -5.34 -9.117 1 98.62 101 CYS A O 1
ATOM 816 N N . ILE A 1 102 ? -1.545 -5.465 -8.656 1 98.94 102 ILE A N 1
ATOM 817 C CA . ILE A 1 102 ? -1.202 -6.309 -9.789 1 98.94 102 ILE A CA 1
ATOM 818 C C . ILE A 1 102 ? -0.556 -7.602 -9.305 1 98.94 102 ILE A C 1
ATOM 820 O O . ILE A 1 102 ? 0.483 -7.57 -8.641 1 98.94 102 ILE A O 1
ATOM 824 N N . LEU A 1 103 ? -1.192 -8.68 -9.617 1 98.81 103 LEU A N 1
ATOM 825 C CA . LEU A 1 103 ? -0.667 -10.016 -9.344 1 98.81 103 LEU A CA 1
ATOM 826 C C . LEU A 1 103 ? -0.135 -10.656 -10.617 1 98.81 103 LEU A C 1
ATOM 828 O O . LEU A 1 103 ? -0.68 -10.438 -11.703 1 98.81 103 LEU A O 1
ATOM 832 N N . ILE A 1 104 ? 0.837 -11.43 -10.445 1 98.81 104 ILE A N 1
ATOM 833 C CA . ILE A 1 104 ? 1.428 -12.172 -11.555 1 98.81 104 ILE A CA 1
ATOM 834 C C . ILE A 1 104 ? 1.315 -13.672 -11.297 1 98.81 104 ILE A C 1
ATOM 836 O O . ILE A 1 104 ? 1.707 -14.148 -10.227 1 98.81 104 ILE A O 1
ATOM 840 N N . HIS A 1 105 ? 0.709 -14.32 -12.219 1 98.88 105 HIS A N 1
ATOM 841 C CA . HIS A 1 105 ? 0.785 -15.773 -12.18 1 98.88 105 HIS A CA 1
ATOM 842 C C . HIS A 1 105 ? 2.211 -16.25 -12.422 1 98.88 105 HIS A C 1
ATOM 844 O O . HIS A 1 105 ? 2.785 -16.016 -13.484 1 98.88 105 HIS A O 1
ATOM 850 N N . TYR A 1 106 ? 2.74 -16.984 -11.484 1 98.44 106 TYR A N 1
ATOM 851 C CA . TYR A 1 106 ? 4.184 -17.188 -11.406 1 98.44 106 TYR A CA 1
ATOM 852 C C . TYR A 1 106 ? 4.508 -18.641 -11.062 1 98.44 106 TYR A C 1
ATOM 854 O O . TYR A 1 106 ? 3.842 -19.25 -10.219 1 98.44 106 TYR A O 1
ATOM 862 N N . ASP A 1 107 ? 5.492 -19.219 -11.766 1 97.44 107 ASP A N 1
ATOM 863 C CA . ASP A 1 107 ? 6.047 -20.531 -11.469 1 97.44 107 ASP A CA 1
ATOM 864 C C . ASP A 1 107 ? 7.336 -20.406 -10.656 1 97.44 107 ASP A C 1
ATOM 866 O O . ASP A 1 1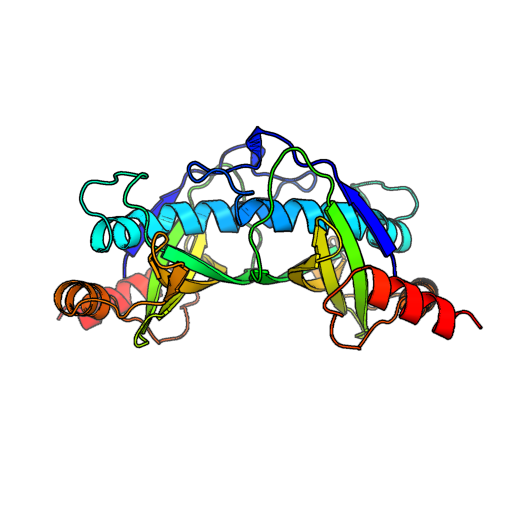07 ? 8.375 -20.031 -11.195 1 97.44 107 ASP A O 1
ATOM 870 N N . PHE A 1 108 ? 7.27 -20.828 -9.453 1 94.44 108 PHE A N 1
ATOM 871 C CA . PHE A 1 108 ? 8.398 -20.656 -8.555 1 94.44 108 PHE A CA 1
ATOM 872 C C . PHE A 1 108 ? 9.5 -21.672 -8.867 1 94.44 108 PHE A C 1
ATOM 874 O O . PHE A 1 108 ? 10.648 -21.484 -8.469 1 94.44 108 PHE A O 1
ATOM 881 N N . GLU A 1 109 ? 9.172 -22.719 -9.492 1 94.5 109 GLU A N 1
ATOM 882 C CA . GLU A 1 109 ? 10.18 -23.703 -9.906 1 94.5 109 GLU A CA 1
ATOM 883 C C . GLU A 1 109 ? 11.031 -23.172 -11.055 1 94.5 109 GLU A C 1
ATOM 885 O O . GLU A 1 109 ? 12.258 -23.203 -10.992 1 94.5 109 GLU A O 1
ATOM 890 N N . THR A 1 110 ? 10.375 -22.641 -12.055 1 96.44 110 THR A N 1
ATOM 891 C CA . THR A 1 110 ? 11.094 -22.109 -13.211 1 96.44 110 THR A CA 1
ATOM 892 C C . THR A 1 110 ? 11.422 -20.641 -13.016 1 96.44 110 THR A C 1
ATOM 894 O O . THR A 1 110 ? 12.172 -20.047 -13.797 1 96.44 110 THR A O 1
ATOM 897 N N . LYS A 1 111 ? 10.844 -20 -12.016 1 94.75 111 LYS A N 1
ATOM 898 C CA . LYS A 1 111 ? 11.086 -18.625 -11.625 1 94.75 111 LYS A CA 1
ATOM 899 C C . LYS A 1 111 ? 10.742 -17.656 -12.758 1 94.75 111 LYS A C 1
ATOM 901 O O . LYS A 1 111 ? 11.562 -16.812 -13.125 1 94.75 111 LYS A O 1
ATOM 906 N N . GLN A 1 112 ? 9.57 -17.812 -13.25 1 97.62 112 GLN A N 1
ATOM 907 C CA . GLN A 1 112 ? 9.117 -16.938 -14.32 1 97.62 112 GLN A CA 1
ATOM 908 C C . GLN A 1 112 ? 7.598 -16.781 -14.297 1 97.62 112 GLN A C 1
ATOM 910 O O . GLN A 1 112 ? 6.891 -17.625 -13.742 1 97.62 112 GLN A O 1
ATOM 915 N N . ALA A 1 113 ? 7.117 -15.766 -14.945 1 98.31 113 ALA A N 1
ATOM 916 C CA . ALA A 1 113 ? 5.684 -15.594 -15.164 1 98.31 113 ALA A CA 1
ATOM 917 C C . ALA A 1 113 ? 5.148 -16.641 -16.141 1 98.31 113 ALA A C 1
ATOM 919 O O . ALA A 1 113 ? 5.828 -17.016 -17.094 1 98.31 113 ALA A O 1
ATOM 920 N N . VAL A 1 114 ? 4.027 -17.094 -15.898 1 98.38 114 VAL A N 1
ATOM 921 C CA . VAL A 1 114 ? 3.4 -18.062 -16.781 1 98.38 114 VAL A CA 1
ATOM 922 C C . VAL A 1 114 ? 1.987 -17.609 -17.141 1 98.38 114 VAL A C 1
ATOM 924 O O . VAL A 1 114 ? 1.36 -16.875 -16.375 1 98.38 114 VAL A O 1
ATOM 927 N N . SER A 1 115 ? 1.502 -18.078 -18.188 1 98.62 115 SER A N 1
ATOM 928 C CA . SER A 1 115 ? 0.172 -17.672 -18.641 1 98.62 115 SER A CA 1
ATOM 929 C C . SER A 1 115 ? -0.907 -18.188 -17.688 1 98.62 115 SER A C 1
ATOM 931 O O . SER A 1 115 ? -0.798 -19.281 -17.141 1 98.62 115 SER A O 1
ATOM 933 N N . ILE A 1 116 ? -1.919 -17.438 -17.594 1 98.69 116 ILE A N 1
ATOM 934 C CA . ILE A 1 116 ? -3.086 -17.859 -16.828 1 98.69 116 ILE A CA 1
ATOM 935 C C . ILE A 1 116 ? -3.869 -18.906 -17.609 1 98.69 116 ILE A C 1
ATOM 937 O O . ILE A 1 116 ? -4.277 -18.656 -18.75 1 98.69 116 ILE A O 1
ATOM 941 N N . PRO A 1 117 ? -4.086 -20.062 -17.047 1 98.38 117 PRO A N 1
ATOM 942 C CA . PRO A 1 117 ? -4.836 -21.094 -17.75 1 98.38 117 PRO A CA 1
ATOM 943 C C . PRO A 1 117 ? -6.242 -20.641 -18.141 1 98.38 117 PRO A C 1
ATOM 945 O O . PRO A 1 117 ? -6.875 -19.875 -17.406 1 98.38 117 PRO A O 1
ATOM 948 N N . GLU A 1 118 ? -6.727 -21.188 -19.172 1 98.06 118 GLU A N 1
ATOM 949 C CA . GLU A 1 118 ? -8 -20.781 -19.75 1 98.06 118 GLU A CA 1
ATOM 950 C C . GLU A 1 118 ? -9.141 -20.953 -18.75 1 98.06 118 GLU A C 1
ATOM 952 O O . GLU A 1 118 ? -10.023 -20.094 -18.641 1 98.06 118 GLU A O 1
ATOM 957 N N . LYS A 1 119 ? -9.148 -22.031 -18.094 1 97.88 119 LYS A N 1
ATOM 958 C CA . LYS A 1 119 ? -10.211 -22.297 -17.125 1 97.88 119 LYS A CA 1
ATOM 959 C C . LYS A 1 119 ? -10.227 -21.234 -16.031 1 97.88 119 LYS A C 1
ATOM 961 O O . LYS A 1 119 ? -11.297 -20.75 -15.641 1 97.88 119 LYS A O 1
ATOM 966 N N . ILE A 1 120 ? -9.086 -20.875 -15.523 1 98.25 120 ILE A N 1
ATOM 967 C CA . ILE A 1 120 ? -8.953 -19.859 -14.492 1 98.25 120 ILE A CA 1
ATOM 968 C C . ILE A 1 120 ? -9.359 -18.5 -15.055 1 98.25 120 ILE A C 1
ATOM 970 O O . ILE A 1 120 ? -10.094 -17.75 -14.406 1 98.25 120 ILE A O 1
ATOM 974 N N . ARG A 1 121 ? -8.867 -18.188 -16.234 1 98.38 121 ARG A N 1
ATOM 975 C CA . ARG A 1 121 ? -9.211 -16.938 -16.891 1 98.38 121 ARG A CA 1
ATOM 976 C C . ARG A 1 121 ? -10.719 -16.766 -17 1 98.38 121 ARG A C 1
ATOM 978 O O . ARG A 1 121 ? -11.25 -15.695 -16.719 1 98.38 121 ARG A O 1
ATOM 985 N N . ALA A 1 122 ? -11.391 -17.797 -17.391 1 98.06 122 ALA A N 1
ATOM 986 C CA . ALA A 1 122 ? -12.836 -17.766 -17.547 1 98.06 122 ALA A CA 1
ATOM 987 C C . ALA A 1 122 ? -13.531 -17.453 -16.219 1 98.06 122 ALA A C 1
ATOM 989 O O . ALA A 1 122 ? -14.477 -16.672 -16.172 1 98.06 122 ALA A O 1
ATOM 990 N N . GLU A 1 123 ? -13.055 -18.078 -15.195 1 98.12 123 GLU A N 1
ATOM 991 C CA . GLU A 1 123 ? -13.617 -17.812 -13.875 1 98.12 123 GLU A CA 1
ATOM 992 C C . GLU A 1 123 ? -13.406 -16.359 -13.453 1 98.12 123 GLU A C 1
ATOM 994 O O . GLU A 1 123 ? -14.297 -15.734 -12.891 1 98.12 123 GLU A O 1
ATOM 999 N N . LEU A 1 124 ? -12.211 -15.883 -13.711 1 98.31 124 LEU A N 1
ATOM 1000 C CA . LEU A 1 124 ? -11.875 -14.516 -13.344 1 98.31 124 LEU A CA 1
ATOM 1001 C C . LEU A 1 124 ? -12.703 -13.516 -14.156 1 98.31 124 LEU A C 1
ATOM 1003 O O . LEU A 1 124 ? -13.094 -12.469 -13.641 1 98.31 124 LEU A O 1
ATOM 1007 N N . GLU A 1 125 ? -12.969 -13.82 -15.383 1 97.56 125 GLU A N 1
ATOM 1008 C CA . GLU A 1 125 ? -13.711 -12.93 -16.281 1 97.56 125 GLU A CA 1
ATOM 1009 C C . GLU A 1 125 ? -15.125 -12.68 -15.758 1 97.56 125 GLU A C 1
ATOM 1011 O O . GLU A 1 125 ? -15.711 -11.625 -16.031 1 97.56 125 GLU A O 1
ATOM 1016 N N . ALA A 1 126 ? -15.633 -13.594 -15.023 1 96.44 126 ALA A N 1
ATOM 1017 C CA . ALA A 1 126 ? -16.969 -13.453 -14.453 1 96.44 126 ALA A CA 1
ATOM 1018 C C . ALA A 1 126 ? -17 -12.352 -13.398 1 96.44 126 ALA A C 1
ATOM 1020 O O . ALA A 1 126 ? -18.078 -11.922 -12.977 1 96.44 126 ALA A O 1
ATOM 1021 N N . HIS A 1 127 ? -15.867 -11.836 -13.016 1 97.25 127 HIS A N 1
ATOM 1022 C CA . HIS A 1 127 ? -15.781 -10.852 -11.945 1 97.25 127 HIS A CA 1
ATOM 1023 C C . HIS A 1 127 ? -15.148 -9.555 -12.438 1 97.25 127 HIS A C 1
ATOM 1025 O O . HIS A 1 127 ? -14.633 -8.766 -11.641 1 97.25 127 HIS A O 1
ATOM 1031 N N . LEU A 1 128 ? -15.141 -9.375 -13.75 1 97.38 128 LEU A N 1
ATOM 1032 C CA . LEU A 1 128 ? -14.625 -8.148 -14.344 1 97.38 128 LEU A CA 1
ATOM 1033 C C . LEU A 1 128 ? -15.414 -6.938 -13.844 1 97.38 128 LEU A C 1
ATOM 1035 O O . LEU A 1 128 ? -16.641 -6.957 -13.82 1 97.38 128 LEU A O 1
ATOM 1039 N N . PHE A 1 129 ? -14.75 -6.008 -13.422 1 97.69 129 PHE A N 1
ATOM 1040 C CA . PHE A 1 129 ? -15.297 -4.73 -12.977 1 97.69 129 PHE A CA 1
ATOM 1041 C C . PHE A 1 129 ? -14.375 -3.582 -13.367 1 97.69 129 PHE A C 1
ATOM 1043 O O . PHE A 1 129 ? -13.305 -3.41 -12.766 1 97.69 129 PHE A O 1
ATOM 1050 N N . THR A 1 130 ? -14.812 -2.727 -14.289 1 95.94 130 THR A N 1
ATOM 1051 C CA . THR A 1 130 ? -13.922 -1.711 -14.844 1 95.94 130 THR A CA 1
ATOM 1052 C C . THR A 1 130 ? -14.477 -0.311 -14.594 1 95.94 130 THR A C 1
ATOM 1054 O O . THR A 1 130 ? -13.891 0.682 -15.031 1 95.94 130 THR A O 1
ATOM 1057 N N . SER A 1 131 ? -15.562 -0.19 -13.961 1 95.44 131 SER A N 1
ATOM 1058 C CA . SER A 1 131 ? -16.172 1.097 -13.648 1 95.44 131 SER A CA 1
ATOM 1059 C C . SER A 1 131 ? -15.523 1.743 -12.438 1 95.44 131 SER A C 1
ATOM 1061 O O . SER A 1 131 ? -14.961 1.05 -11.586 1 95.44 131 SER A O 1
ATOM 1063 N N . PRO A 1 132 ? -15.602 3.141 -12.359 1 97.25 132 PRO A N 1
ATOM 1064 C CA . PRO A 1 132 ? -15.195 3.764 -11.102 1 97.25 132 PRO A CA 1
ATOM 1065 C C . PRO A 1 132 ? -16.047 3.314 -9.914 1 97.25 132 PRO A C 1
ATOM 1067 O O . PRO A 1 132 ? -17.234 3.025 -10.078 1 97.25 132 PRO A O 1
ATOM 1070 N N . TRP A 1 133 ? -15.375 3.281 -8.789 1 98.25 133 TRP A N 1
ATOM 1071 C CA . TRP A 1 133 ? -16.141 2.938 -7.598 1 98.25 133 TRP A CA 1
ATOM 1072 C C . TRP A 1 133 ? -17.188 4 -7.301 1 98.25 133 TRP A C 1
ATOM 1074 O O . TRP A 1 133 ? -16.922 5.199 -7.422 1 98.25 133 TRP A O 1
ATOM 1084 N N . MET A 1 134 ? -18.297 3.484 -6.801 1 98.31 134 MET A N 1
ATOM 1085 C CA . MET A 1 134 ? -19.391 4.379 -6.434 1 98.31 134 MET A CA 1
ATOM 1086 C C . MET A 1 134 ? -19.219 4.91 -5.016 1 98.31 134 MET A C 1
ATOM 1088 O O . MET A 1 134 ? -18.594 4.254 -4.176 1 98.31 134 MET A O 1
ATOM 1092 N N . GLY A 1 135 ? -19.844 6.055 -4.781 1 98.44 135 GLY A N 1
ATOM 1093 C CA . GLY A 1 135 ? -19.625 6.754 -3.523 1 98.44 135 GLY A CA 1
ATOM 1094 C C . GLY A 1 135 ? -20.297 6.07 -2.342 1 98.44 135 GLY A C 1
ATOM 1095 O O . GLY A 1 135 ? -19.891 6.273 -1.194 1 98.44 135 GLY A O 1
ATOM 1096 N N . THR A 1 136 ? -21.328 5.273 -2.691 1 98.69 136 THR A N 1
ATOM 1097 C CA . THR A 1 136 ? -22.031 4.609 -1.603 1 98.69 136 THR A CA 1
ATOM 1098 C C . THR A 1 136 ? -22.203 3.123 -1.895 1 98.69 136 THR A C 1
ATOM 1100 O O . THR A 1 136 ? -22.203 2.709 -3.055 1 98.69 136 THR A O 1
ATOM 1103 N N . LEU A 1 137 ? -22.344 2.379 -0.783 1 98.06 137 LEU A N 1
ATOM 1104 C CA . LEU A 1 137 ? -22.578 0.945 -0.911 1 98.06 137 LEU A CA 1
ATOM 1105 C C . LEU A 1 137 ? -23.906 0.673 -1.606 1 98.06 137 LEU A C 1
ATOM 1107 O O . LEU A 1 137 ? -24.031 -0.287 -2.371 1 98.06 137 LEU A O 1
ATOM 1111 N N . GLU A 1 138 ? -24.875 1.442 -1.306 1 97.56 138 GLU A N 1
ATOM 1112 C CA . GLU A 1 138 ? -26.188 1.301 -1.94 1 97.56 138 GLU A CA 1
ATOM 1113 C C . GLU A 1 138 ? -26.062 1.383 -3.461 1 97.56 138 GLU A C 1
ATOM 1115 O O . GLU A 1 138 ? -26.672 0.586 -4.176 1 97.56 138 GLU A O 1
ATOM 1120 N N . GLU A 1 139 ? -25.281 2.338 -3.936 1 97.69 139 GLU A N 1
ATOM 1121 C CA . GLU A 1 139 ? -25.078 2.48 -5.371 1 97.69 139 GLU A CA 1
ATOM 1122 C C . GLU A 1 139 ? -24.391 1.242 -5.953 1 97.69 139 GLU A C 1
ATOM 1124 O O . GLU A 1 139 ? -24.703 0.832 -7.074 1 97.69 139 GLU A O 1
ATOM 1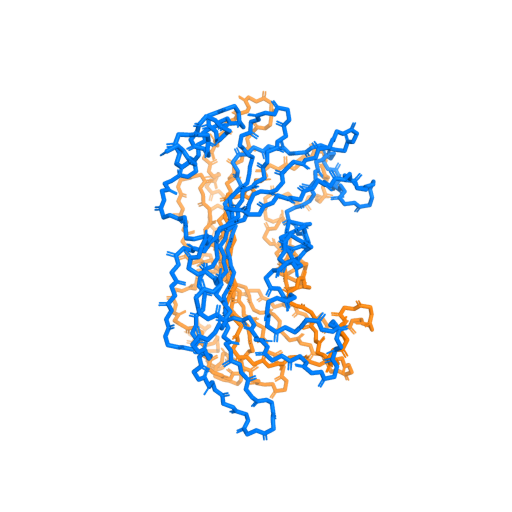129 N N . VAL A 1 140 ? -23.5 0.614 -5.207 1 96.19 140 VAL A N 1
ATOM 1130 C CA . VAL A 1 140 ? -22.812 -0.596 -5.648 1 96.19 140 VAL A CA 1
ATOM 1131 C C . VAL A 1 140 ? -23.812 -1.739 -5.781 1 96.19 140 VAL A C 1
ATOM 1133 O O . VAL A 1 140 ? -23.812 -2.465 -6.777 1 96.19 140 VAL A O 1
ATOM 1136 N N . GLU A 1 141 ? -24.625 -1.839 -4.777 1 95.19 141 GLU A N 1
ATOM 1137 C CA . GLU A 1 141 ? -25.625 -2.904 -4.777 1 95.19 141 GLU A CA 1
ATOM 1138 C C . GLU A 1 141 ? -26.594 -2.744 -5.938 1 95.19 141 GLU A C 1
ATOM 1140 O O . GLU A 1 141 ? -26.984 -3.727 -6.574 1 95.19 141 GLU A O 1
ATOM 1145 N N . GLU A 1 142 ? -27.016 -1.549 -6.18 1 95 142 GLU A N 1
ATOM 1146 C CA . GLU A 1 142 ? -27.891 -1.281 -7.324 1 95 142 GLU A CA 1
ATOM 1147 C C . GLU A 1 142 ? -27.203 -1.669 -8.633 1 95 142 GLU A C 1
ATOM 1149 O O . GLU A 1 142 ? -27.844 -2.266 -9.508 1 95 142 GLU A O 1
ATOM 1154 N N . PHE A 1 143 ? -26 -1.3 -8.766 1 93.94 143 PHE A N 1
ATOM 1155 C CA . PHE A 1 143 ? -25.219 -1.637 -9.953 1 93.94 143 PHE A CA 1
ATOM 1156 C C . PHE A 1 143 ? -25.141 -3.146 -10.141 1 93.94 143 PHE A C 1
ATOM 1158 O O . PHE A 1 143 ? -25.359 -3.648 -11.25 1 93.94 143 PHE A O 1
ATOM 1165 N N . GLU A 1 144 ? -24.828 -3.9 -9.07 1 92.56 144 GLU A N 1
ATOM 1166 C CA . GLU A 1 144 ? -24.703 -5.355 -9.133 1 92.56 144 GLU A CA 1
ATOM 1167 C C . GLU A 1 144 ? -26.031 -5.996 -9.531 1 92.56 144 GLU A C 1
ATOM 1169 O O . GLU A 1 144 ? -26.062 -6.973 -10.281 1 92.56 144 GLU A O 1
ATOM 1174 N N . ASN A 1 145 ? -27.094 -5.41 -9.039 1 91.69 145 ASN A N 1
ATOM 1175 C CA . ASN A 1 145 ? -28.422 -5.941 -9.328 1 91.69 145 ASN A CA 1
ATOM 1176 C C . ASN A 1 145 ? -28.828 -5.688 -10.781 1 91.69 145 ASN A C 1
ATOM 1178 O O . ASN A 1 145 ? -29.547 -6.484 -11.375 1 91.69 145 ASN A O 1
ATOM 1182 N N . SER A 1 146 ? -28.375 -4.695 -11.344 1 88.69 146 SER A N 1
ATOM 1183 C CA . SER A 1 146 ? -28.703 -4.344 -12.719 1 88.69 146 SER A CA 1
ATOM 1184 C C . SER A 1 146 ? -27.922 -5.199 -13.711 1 88.69 146 SER A C 1
ATOM 1186 O O . SER A 1 146 ? -28.344 -5.391 -14.852 1 88.69 146 SER A O 1
ATOM 1188 N N . ASN A 1 147 ? -26.75 -5.684 -13.32 1 81.38 147 ASN A N 1
ATOM 1189 C CA . ASN A 1 147 ? -25.906 -6.484 -14.211 1 81.38 147 ASN A CA 1
ATOM 1190 C C . ASN A 1 147 ? -26.25 -7.969 -14.102 1 81.38 147 ASN A C 1
ATOM 1192 O O . ASN A 1 147 ? -25.719 -8.781 -14.859 1 81.38 147 ASN A O 1
ATOM 1196 N N . LYS A 1 148 ? -27.016 -8.344 -13.094 1 75.38 148 LYS A N 1
ATOM 1197 C CA . LYS A 1 148 ? -27.484 -9.727 -12.969 1 75.38 148 LYS A CA 1
ATOM 1198 C C . LYS A 1 148 ? -28.703 -9.977 -13.844 1 75.38 148 LYS A C 1
ATOM 1200 O O . LYS A 1 148 ? -29.031 -11.125 -14.141 1 75.38 148 LYS A O 1
ATOM 1205 N N . SER A 1 149 ? -29.484 -8.922 -14.109 1 56.78 149 SER A N 1
ATOM 1206 C CA . SER A 1 149 ? -30.688 -9.078 -14.922 1 56.78 149 SER A CA 1
ATOM 1207 C C . SER A 1 149 ? -30.344 -9.094 -16.406 1 56.78 149 SER A C 1
ATOM 1209 O O . SER A 1 149 ? -29.469 -8.352 -16.859 1 56.78 149 SER A O 1
ATOM 1211 N N . MET B 1 1 ? 18.719 12.984 1.201 1 95.62 1 MET B N 1
ATOM 1212 C CA . MET B 1 1 ? 17.812 11.883 1.511 1 95.62 1 MET B CA 1
ATOM 1213 C C . MET B 1 1 ? 18 11.414 2.949 1 95.62 1 MET B C 1
ATOM 1215 O O . MET B 1 1 ? 18.984 11.75 3.596 1 95.62 1 MET B O 1
ATOM 1219 N N . PHE B 1 2 ? 16.953 10.711 3.518 1 98.12 2 PHE B N 1
ATOM 1220 C CA . PHE B 1 2 ? 17.016 10.078 4.828 1 98.12 2 PHE B CA 1
ATOM 1221 C C . PHE B 1 2 ? 17.328 8.586 4.688 1 98.12 2 PHE B C 1
ATOM 1223 O O . PHE B 1 2 ? 17.062 7.992 3.641 1 98.12 2 PHE B O 1
ATOM 1230 N N . THR B 1 3 ? 17.953 8.039 5.75 1 98.44 3 THR B N 1
ATOM 1231 C CA . THR B 1 3 ? 18.266 6.617 5.793 1 98.44 3 THR B CA 1
ATOM 1232 C C . THR B 1 3 ? 17.75 5.988 7.082 1 98.44 3 THR B C 1
ATOM 1234 O O . THR B 1 3 ? 17.891 6.562 8.164 1 98.44 3 THR B O 1
ATOM 1237 N N . GLU B 1 4 ? 17.141 4.883 6.945 1 98.69 4 GLU B N 1
ATOM 1238 C CA . GLU B 1 4 ? 16.688 4.066 8.07 1 98.69 4 GLU B CA 1
ATOM 1239 C C . GLU B 1 4 ? 17.172 2.623 7.93 1 98.69 4 GLU B C 1
ATOM 1241 O O . GLU B 1 4 ? 17.062 2.031 6.855 1 98.69 4 GLU B O 1
ATOM 1246 N N . ILE B 1 5 ? 17.734 2.092 9.016 1 98.81 5 ILE B N 1
ATOM 1247 C CA . ILE B 1 5 ? 18.125 0.688 9.039 1 98.81 5 ILE B CA 1
ATOM 1248 C C . ILE B 1 5 ? 17.109 -0.124 9.836 1 98.81 5 ILE B C 1
ATOM 1250 O O . ILE B 1 5 ? 16.781 0.218 10.977 1 98.81 5 ILE B O 1
ATOM 1254 N N . ILE B 1 6 ? 16.656 -1.195 9.219 1 98.75 6 ILE B N 1
ATOM 1255 C CA . ILE B 1 6 ? 15.609 -2.008 9.844 1 98.75 6 ILE B CA 1
ATOM 1256 C C . ILE B 1 6 ? 16.078 -3.461 9.922 1 98.75 6 ILE B C 1
ATOM 1258 O O . ILE B 1 6 ? 16.625 -3.998 8.953 1 98.75 6 ILE B O 1
ATOM 1262 N N . LYS B 1 7 ? 15.898 -4.016 11.062 1 98.56 7 LYS B N 1
ATOM 1263 C CA . LYS B 1 7 ? 16.016 -5.461 11.242 1 98.56 7 LYS B CA 1
ATOM 1264 C C . LYS B 1 7 ? 14.656 -6.141 11.148 1 98.56 7 LYS B C 1
ATOM 1266 O O . LYS B 1 7 ? 13.844 -6.059 12.07 1 98.56 7 LYS B O 1
ATOM 1271 N N . PRO B 1 8 ? 14.414 -6.832 9.992 1 98.5 8 PRO B N 1
ATOM 1272 C CA . PRO B 1 8 ? 13.109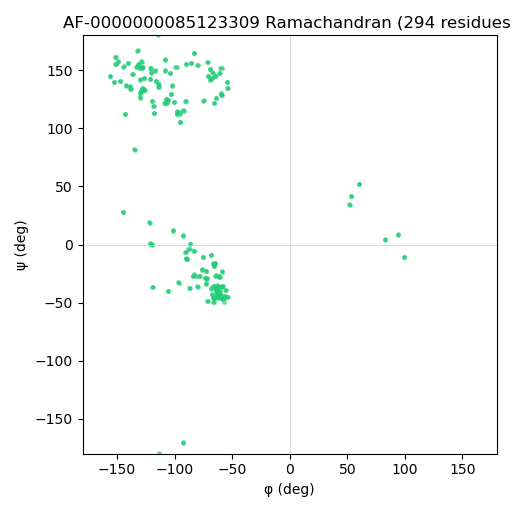 -7.48 9.844 1 98.5 8 PRO B CA 1
ATOM 1273 C C . PRO B 1 8 ? 12.781 -8.414 11.008 1 98.5 8 PRO B C 1
ATOM 1275 O O . PRO B 1 8 ? 13.664 -9.117 11.508 1 98.5 8 PRO B O 1
ATOM 1278 N N . ARG B 1 9 ? 11.617 -8.438 11.469 1 98 9 ARG B N 1
ATOM 1279 C CA . ARG B 1 9 ? 11.141 -9.344 12.508 1 98 9 ARG B CA 1
ATOM 1280 C C . ARG B 1 9 ? 10.578 -10.625 11.898 1 98 9 ARG B C 1
ATOM 1282 O O . ARG B 1 9 ? 10.07 -10.617 10.773 1 98 9 ARG B O 1
ATOM 1289 N N . PHE B 1 10 ? 10.586 -11.695 12.672 1 97.81 10 PHE B N 1
ATOM 1290 C CA . PHE B 1 10 ? 10.102 -12.984 12.195 1 97.81 10 PHE B CA 1
ATOM 1291 C C . PHE B 1 10 ? 8.633 -12.906 11.805 1 97.81 10 PHE B C 1
ATOM 1293 O O . PHE B 1 10 ? 8.219 -13.453 10.781 1 97.81 10 PHE B O 1
ATOM 1300 N N . LEU B 1 11 ? 7.781 -12.203 12.531 1 96.38 11 LEU B N 1
ATOM 1301 C CA . LEU B 1 11 ? 6.344 -12.109 12.328 1 96.38 11 LEU B CA 1
ATOM 1302 C C . LEU B 1 11 ? 6.027 -11.383 11.023 1 96.38 11 LEU B C 1
ATOM 1304 O O . LEU B 1 11 ? 4.898 -11.438 10.531 1 96.38 11 LEU B O 1
ATOM 1308 N N . GLU B 1 12 ? 7.043 -10.648 10.445 1 97.94 12 GLU B N 1
ATOM 1309 C CA . GLU B 1 12 ? 6.844 -9.883 9.219 1 97.94 12 GLU B CA 1
ATOM 1310 C C . GLU B 1 12 ? 6.98 -10.773 7.988 1 97.94 12 GLU B C 1
ATOM 1312 O O . GLU B 1 12 ? 6.715 -10.328 6.867 1 97.94 12 GLU B O 1
ATOM 1317 N N . THR B 1 13 ? 7.359 -12.031 8.188 1 97.56 13 THR B N 1
ATOM 1318 C CA . THR B 1 13 ? 7.465 -12.969 7.082 1 97.56 13 THR B CA 1
ATOM 1319 C C . THR B 1 13 ? 6.102 -13.57 6.746 1 97.56 13 THR B C 1
ATOM 1321 O O . THR B 1 13 ? 5.137 -13.383 7.488 1 97.56 13 THR B O 1
ATOM 1324 N N . ASP B 1 14 ? 6.016 -14.18 5.57 1 95.88 14 ASP B N 1
ATOM 1325 C CA . ASP B 1 14 ? 4.805 -14.898 5.188 1 95.88 14 ASP B CA 1
ATOM 1326 C C . ASP B 1 14 ? 5.074 -16.391 5.066 1 95.88 14 ASP B C 1
ATOM 1328 O O . ASP B 1 14 ? 6.176 -16.859 5.367 1 95.88 14 ASP B O 1
ATOM 1332 N N . ALA B 1 15 ? 4.047 -17.125 4.727 1 93.38 15 ALA B N 1
ATOM 1333 C CA . ALA B 1 15 ? 4.105 -18.594 4.699 1 93.38 15 ALA B CA 1
ATOM 1334 C C . ALA B 1 15 ? 5.086 -19.078 3.635 1 93.38 15 ALA B C 1
ATOM 1336 O O . ALA B 1 15 ? 5.469 -20.25 3.631 1 93.38 15 ALA B O 1
ATOM 1337 N N . LEU B 1 16 ? 5.5 -18.203 2.689 1 92.81 16 LEU B N 1
ATOM 1338 C CA . LEU B 1 16 ? 6.453 -18.578 1.646 1 92.81 16 LEU B CA 1
ATOM 1339 C C . LEU B 1 16 ? 7.883 -18.297 2.094 1 92.81 16 LEU B C 1
ATOM 1341 O O . LEU B 1 16 ? 8.836 -18.609 1.372 1 92.81 16 LEU B O 1
ATOM 1345 N N . GLY B 1 17 ? 8.047 -17.672 3.24 1 94.88 17 GLY B N 1
ATOM 1346 C CA . GLY B 1 17 ? 9.367 -17.438 3.807 1 94.88 17 GLY B CA 1
ATOM 1347 C C . GLY B 1 17 ? 9.945 -16.078 3.434 1 94.88 17 GLY B C 1
ATOM 1348 O O . GLY B 1 17 ? 11.125 -15.82 3.654 1 94.88 17 GLY B O 1
ATOM 1349 N N . HIS B 1 18 ? 9.18 -15.234 2.838 1 96.88 18 HIS B N 1
ATOM 1350 C CA . HIS B 1 18 ? 9.602 -13.891 2.465 1 96.88 18 HIS B CA 1
ATOM 1351 C C . HIS B 1 18 ? 8.93 -12.836 3.342 1 96.88 18 HIS B C 1
ATOM 1353 O O . HIS B 1 18 ? 7.914 -13.117 3.992 1 96.88 18 HIS B O 1
ATOM 1359 N N . ILE B 1 19 ? 9.516 -11.695 3.393 1 98.5 19 ILE B N 1
ATOM 1360 C CA . ILE B 1 19 ? 8.812 -10.578 4.023 1 98.5 19 ILE B CA 1
ATOM 1361 C C . ILE B 1 19 ? 7.492 -10.328 3.301 1 98.5 19 ILE B C 1
ATOM 1363 O O . ILE B 1 19 ? 7.461 -10.219 2.072 1 98.5 19 ILE B O 1
ATOM 1367 N N . ASN B 1 20 ? 6.465 -10.266 4.07 1 98.38 20 ASN B N 1
ATOM 1368 C CA . ASN B 1 20 ? 5.125 -10.078 3.523 1 98.38 20 ASN B CA 1
ATOM 1369 C C . ASN B 1 20 ? 4.961 -8.695 2.893 1 98.38 20 ASN B C 1
ATOM 1371 O O . ASN B 1 20 ? 5.441 -7.703 3.436 1 98.38 20 ASN B O 1
ATOM 1375 N N . ASN B 1 21 ? 4.211 -8.625 1.796 1 97.88 21 ASN B N 1
ATOM 1376 C CA . ASN B 1 21 ? 4.012 -7.387 1.06 1 97.88 21 ASN B CA 1
ATOM 1377 C C . ASN B 1 21 ? 3.391 -6.305 1.94 1 97.88 21 ASN B C 1
ATOM 1379 O O . ASN B 1 21 ? 3.527 -5.113 1.66 1 97.88 21 ASN B O 1
ATOM 1383 N N . ASN B 1 22 ? 2.709 -6.664 2.99 1 98.12 22 ASN B N 1
ATOM 1384 C CA . ASN B 1 22 ? 2.004 -5.715 3.84 1 98.12 22 ASN B CA 1
ATOM 1385 C C . ASN B 1 22 ? 2.92 -5.141 4.918 1 98.12 22 ASN B C 1
ATOM 1387 O O . ASN B 1 22 ? 2.492 -4.316 5.73 1 98.12 22 ASN B O 1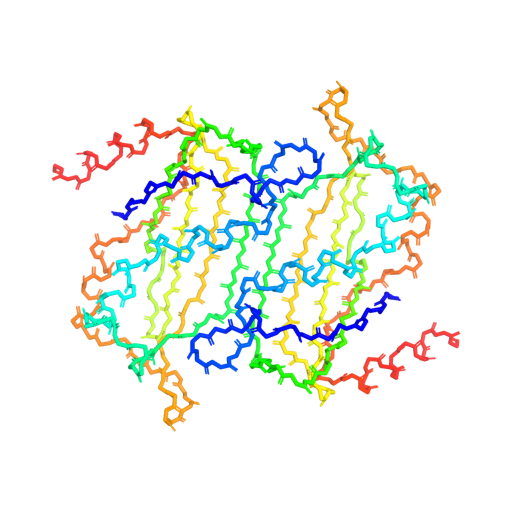
ATOM 1391 N N . THR B 1 23 ? 4.176 -5.559 4.918 1 98.56 23 THR B N 1
ATOM 1392 C CA . THR B 1 23 ? 5.145 -5.102 5.91 1 98.56 23 THR B CA 1
ATOM 1393 C C . THR B 1 23 ? 5.762 -3.771 5.484 1 98.56 23 THR B C 1
ATOM 1395 O O . THR B 1 23 ? 6.09 -2.936 6.328 1 98.56 23 THR B O 1
ATOM 1398 N N . TYR B 1 24 ? 5.816 -3.496 4.23 1 98.75 24 TYR B N 1
ATOM 1399 C CA . TYR B 1 24 ? 6.641 -2.412 3.703 1 98.75 24 TYR B CA 1
ATOM 1400 C C . TYR B 1 24 ? 6.035 -1.055 4.043 1 98.75 24 TYR B C 1
ATOM 1402 O O . TYR B 1 24 ? 6.766 -0.081 4.254 1 98.75 24 TYR B O 1
ATOM 1410 N N . GLY B 1 25 ? 4.715 -0.981 4.09 1 98.56 25 GLY B N 1
ATOM 1411 C CA . GLY B 1 25 ? 4.105 0.251 4.562 1 98.56 25 GLY B CA 1
ATOM 1412 C C . GLY B 1 25 ? 4.574 0.652 5.949 1 98.56 25 GLY B C 1
ATOM 1413 O O . GLY B 1 25 ? 4.801 1.833 6.215 1 98.56 25 GLY B O 1
ATOM 1414 N N . VAL B 1 26 ? 4.734 -0.313 6.785 1 98.25 26 VAL B N 1
ATOM 1415 C CA . VAL B 1 26 ? 5.195 -0.086 8.148 1 98.25 26 VAL B CA 1
ATOM 1416 C C . VAL B 1 26 ? 6.645 0.395 8.133 1 98.25 26 VAL B C 1
ATOM 1418 O O . VAL B 1 26 ? 7 1.333 8.852 1 98.25 26 VAL B O 1
ATOM 1421 N N . TRP B 1 27 ? 7.477 -0.223 7.312 1 98.81 27 TRP B N 1
ATOM 1422 C CA . TRP B 1 27 ? 8.875 0.183 7.195 1 98.81 27 TRP B CA 1
ATOM 1423 C C . TRP B 1 27 ? 8.984 1.612 6.676 1 98.81 27 TRP B C 1
ATOM 1425 O O . TRP B 1 27 ? 9.781 2.404 7.184 1 98.81 27 TRP B O 1
ATOM 1435 N N . PHE B 1 28 ? 8.156 1.927 5.68 1 98.81 28 PHE B N 1
ATOM 1436 C CA . PHE B 1 28 ? 8.211 3.264 5.102 1 98.81 28 PHE B CA 1
ATOM 1437 C C . PHE B 1 28 ? 7.723 4.305 6.102 1 98.81 28 PHE B C 1
ATOM 1439 O O . PHE B 1 28 ? 8.258 5.414 6.16 1 98.81 28 PHE B O 1
ATOM 1446 N N . GLU B 1 29 ? 6.711 3.936 6.871 1 98.25 29 GLU B N 1
ATOM 1447 C CA . GLU B 1 29 ? 6.277 4.836 7.938 1 98.25 29 GLU B CA 1
ATOM 1448 C C . GLU B 1 29 ? 7.402 5.09 8.938 1 98.25 29 GLU B C 1
ATOM 1450 O O . GLU B 1 29 ? 7.648 6.23 9.328 1 98.25 29 GLU B O 1
ATOM 1455 N N . ALA B 1 30 ? 8.102 4.039 9.328 1 98.06 30 ALA B N 1
ATOM 1456 C CA . ALA B 1 30 ? 9.25 4.188 10.227 1 98.06 30 ALA B CA 1
ATOM 1457 C C . ALA B 1 30 ? 10.32 5.078 9.602 1 98.06 30 ALA B C 1
ATOM 1459 O O . ALA B 1 30 ? 10.922 5.906 10.289 1 98.06 30 ALA B O 1
ATOM 1460 N N . ALA B 1 31 ? 10.5 4.98 8.32 1 98.69 31 ALA B N 1
ATOM 1461 C CA . ALA B 1 31 ? 11.539 5.727 7.602 1 98.69 31 ALA B CA 1
ATOM 1462 C C . ALA B 1 31 ? 11.141 7.191 7.434 1 98.69 31 ALA B C 1
ATOM 1464 O O . ALA B 1 31 ? 11.969 8.023 7.055 1 98.69 31 ALA B O 1
ATOM 1465 N N . ARG B 1 32 ? 9.906 7.527 7.723 1 98.38 32 ARG B N 1
ATOM 1466 C CA . ARG B 1 32 ? 9.422 8.898 7.594 1 98.38 32 ARG B CA 1
ATOM 1467 C C . ARG B 1 32 ? 9.57 9.656 8.906 1 98.38 32 ARG B C 1
ATOM 1469 O O . ARG B 1 32 ? 9.141 10.805 9.016 1 98.38 32 ARG B O 1
ATOM 1476 N N . ASP B 1 33 ? 10.219 9.055 9.859 1 97.81 33 ASP B N 1
ATOM 1477 C CA . ASP B 1 33 ? 10.297 9.648 11.195 1 97.81 33 ASP B CA 1
ATOM 1478 C C . ASP B 1 33 ? 10.898 11.055 11.133 1 97.81 33 ASP B C 1
ATOM 1480 O O . ASP B 1 33 ? 10.359 11.984 11.734 1 97.81 33 ASP B O 1
ATOM 1484 N N . GLU B 1 34 ? 11.977 11.227 10.414 1 97.31 34 GLU B N 1
ATOM 1485 C CA . GLU B 1 34 ? 12.617 12.531 10.336 1 97.31 34 GLU B CA 1
ATOM 1486 C C . GLU B 1 34 ? 11.703 13.555 9.664 1 97.31 34 GLU B C 1
ATOM 1488 O O . GLU B 1 34 ? 11.695 14.727 10.039 1 97.31 34 GLU B O 1
ATOM 1493 N N . ILE B 1 35 ? 11.008 13.125 8.688 1 97.81 35 ILE B N 1
ATOM 1494 C CA . ILE B 1 35 ? 10.047 14 8.031 1 97.81 35 ILE B CA 1
ATOM 1495 C C . ILE B 1 35 ? 8.969 14.414 9.031 1 97.81 35 ILE B C 1
ATOM 1497 O O . ILE B 1 35 ? 8.609 15.594 9.117 1 97.81 35 ILE B O 1
ATOM 1501 N N . PHE B 1 36 ? 8.453 13.43 9.82 1 97.69 36 PHE B N 1
ATOM 1502 C CA . PHE B 1 36 ? 7.469 13.742 10.844 1 97.69 36 PHE B CA 1
ATOM 1503 C C . PHE B 1 36 ? 8.023 14.75 11.844 1 97.69 36 PHE B C 1
ATOM 1505 O O . PHE B 1 36 ? 7.32 15.672 12.258 1 97.69 36 PHE B O 1
ATOM 1512 N N . ARG B 1 37 ? 9.281 14.641 12.117 1 97.44 37 ARG B N 1
ATOM 1513 C CA . ARG B 1 37 ? 9.898 15.523 13.102 1 97.44 37 ARG B CA 1
ATOM 1514 C C . ARG B 1 37 ? 10.07 16.938 12.547 1 97.44 37 ARG B C 1
ATOM 1516 O O . ARG B 1 37 ? 10.055 17.906 13.305 1 97.44 37 ARG B O 1
ATOM 1523 N N . ILE B 1 38 ? 10.219 17.078 11.258 1 97.88 38 ILE B N 1
ATOM 1524 C CA . ILE B 1 38 ? 10.273 18.406 10.633 1 97.88 38 ILE B CA 1
ATOM 1525 C C . ILE B 1 38 ? 8.945 19.125 10.828 1 97.88 38 ILE B C 1
ATOM 1527 O O . ILE B 1 38 ? 8.914 20.328 11.117 1 97.88 38 ILE B O 1
ATOM 1531 N N . PHE B 1 39 ? 7.84 18.391 10.719 1 97.75 39 PHE B N 1
ATOM 1532 C CA . PHE B 1 39 ? 6.508 18.953 10.875 1 97.75 39 PHE B CA 1
ATOM 1533 C C . PHE B 1 39 ? 6.16 19.109 12.352 1 97.75 39 PHE B C 1
ATOM 1535 O O . PHE B 1 39 ? 5.461 20.047 12.742 1 97.75 39 PHE B O 1
ATOM 1542 N N . MET B 1 40 ? 6.617 18.141 13.141 1 96.88 40 MET B N 1
ATOM 1543 C CA . MET B 1 40 ? 6.305 18.047 14.57 1 96.88 40 MET B CA 1
ATOM 1544 C C . MET B 1 40 ? 7.559 17.734 15.383 1 96.88 40 MET B C 1
ATOM 1546 O O . MET B 1 40 ? 7.758 16.594 15.805 1 96.88 40 MET B O 1
ATOM 1550 N N . PRO B 1 41 ? 8.344 18.703 15.688 1 95.88 41 PRO B N 1
ATOM 1551 C CA . PRO B 1 41 ? 9.664 18.484 16.297 1 95.88 41 PRO B CA 1
ATOM 1552 C C . PRO B 1 41 ? 9.57 17.875 17.688 1 95.88 41 PRO B C 1
ATOM 1554 O O . PRO B 1 41 ? 10.5 17.188 18.125 1 95.88 41 PRO B O 1
ATOM 1557 N N . LYS B 1 42 ? 8.516 18.094 18.375 1 95.38 42 LYS B N 1
ATOM 1558 C CA . LYS B 1 42 ? 8.383 17.578 19.734 1 95.38 42 LYS B CA 1
ATOM 1559 C C . LYS B 1 42 ? 7.82 16.156 19.734 1 95.38 42 LYS B C 1
ATOM 1561 O O . LYS B 1 42 ? 7.691 15.539 20.797 1 95.38 42 LYS B O 1
ATOM 1566 N N . ALA B 1 43 ? 7.488 15.664 18.578 1 94.12 43 ALA B N 1
ATOM 1567 C CA . ALA B 1 43 ? 6.941 14.32 18.422 1 94.12 43 ALA B CA 1
ATOM 1568 C C . ALA B 1 43 ? 5.734 14.117 19.344 1 94.12 43 ALA B C 1
ATOM 1570 O O . ALA B 1 43 ? 5.645 13.102 20.031 1 94.12 43 ALA B O 1
ATOM 1571 N N . ASN B 1 44 ? 4.902 15.117 19.422 1 94.94 44 ASN B N 1
ATOM 1572 C CA . ASN B 1 44 ? 3.645 15.062 20.156 1 94.94 44 ASN B CA 1
ATOM 1573 C C . ASN B 1 44 ? 2.475 14.703 19.25 1 94.94 44 ASN B C 1
ATOM 1575 O O . ASN B 1 44 ? 2.066 15.5 18.406 1 94.94 44 ASN B O 1
ATOM 1579 N N . VAL B 1 45 ? 1.923 13.531 19.516 1 93.06 45 VAL B N 1
ATOM 1580 C CA . VAL B 1 45 ? 0.877 12.992 18.656 1 93.06 45 VAL B CA 1
ATOM 1581 C C . VAL B 1 45 ? -0.335 13.922 18.656 1 93.06 45 VAL B C 1
ATOM 1583 O O . VAL B 1 45 ? -1.056 14.016 17.672 1 93.06 45 VAL B O 1
ATOM 1586 N N . LYS B 1 46 ? -0.576 14.664 19.703 1 92.69 46 LYS B N 1
ATOM 1587 C CA . LYS B 1 46 ? -1.694 15.594 19.797 1 92.69 46 LYS B CA 1
ATOM 1588 C C . LYS B 1 46 ? -1.548 16.734 18.797 1 92.69 46 LYS B C 1
ATOM 1590 O O . LYS B 1 46 ? -2.516 17.438 18.516 1 92.69 46 LYS B O 1
ATOM 1595 N N . GLU B 1 47 ? -0.329 16.891 18.344 1 94.38 47 GLU B N 1
ATOM 1596 C CA . GLU B 1 47 ? -0.056 17.953 17.391 1 94.38 47 GLU B CA 1
ATOM 1597 C C . GLU B 1 47 ? 0.033 17.422 15.969 1 94.38 47 GLU B C 1
ATOM 1599 O O . GLU B 1 47 ? 0.495 18.109 15.062 1 94.38 47 GLU B O 1
ATOM 1604 N N . TRP B 1 48 ? -0.383 16.172 15.805 1 96.25 48 TRP B N 1
ATOM 1605 C CA . TRP B 1 48 ? -0.301 15.539 14.492 1 96.25 48 TRP B CA 1
ATOM 1606 C C . TRP B 1 48 ? -0.999 16.391 13.438 1 96.25 48 TRP B C 1
ATOM 1608 O O . TRP B 1 48 ? -2.109 16.875 13.656 1 96.25 48 TRP B O 1
ATOM 1618 N N . ASN B 1 49 ? -0.367 16.609 12.227 1 97.81 49 ASN B N 1
ATOM 1619 C CA . ASN B 1 49 ? -0.931 17.531 11.242 1 97.81 49 ASN B CA 1
ATOM 1620 C C . ASN B 1 49 ? -0.686 17.047 9.812 1 97.81 49 ASN B C 1
ATOM 1622 O O . ASN B 1 49 ? -0.517 17.859 8.898 1 97.81 49 ASN B O 1
ATOM 1626 N N . LEU B 1 50 ? -0.567 15.773 9.641 1 98.12 50 LEU B N 1
ATOM 1627 C CA . LEU B 1 50 ? -0.411 15.148 8.328 1 98.12 50 LEU B CA 1
ATOM 1628 C C . LEU B 1 50 ? -1.455 14.062 8.117 1 98.12 50 LEU B C 1
ATOM 1630 O O . LEU B 1 50 ? -1.775 13.312 9.047 1 98.12 50 LEU B O 1
ATOM 1634 N N . ILE B 1 51 ? -1.938 13.938 6.914 1 98 51 ILE B N 1
ATOM 1635 C CA . ILE B 1 51 ? -2.75 12.789 6.543 1 98 51 ILE B CA 1
ATOM 1636 C C . ILE B 1 51 ? -2.195 12.156 5.27 1 98 51 ILE B C 1
ATOM 1638 O O . ILE B 1 51 ? -1.531 12.82 4.473 1 98 51 ILE B O 1
ATOM 1642 N N . MET B 1 52 ? -2.424 10.883 5.129 1 98.44 52 MET B N 1
ATOM 1643 C CA . MET B 1 52 ? -2.012 10.141 3.941 1 98.44 52 MET B CA 1
ATOM 1644 C C . MET B 1 52 ? -3.113 10.148 2.887 1 98.44 52 MET B C 1
ATOM 1646 O O . MET B 1 52 ? -4.23 9.688 3.143 1 98.44 52 MET B O 1
ATOM 1650 N N . ALA B 1 53 ? -2.789 10.625 1.695 1 98.75 53 ALA B N 1
ATOM 1651 C CA . ALA B 1 53 ? -3.754 10.656 0.599 1 98.75 53 ALA B CA 1
ATOM 1652 C C . ALA B 1 53 ? -3.586 9.438 -0.312 1 98.75 53 ALA B C 1
ATOM 1654 O O . ALA B 1 53 ? -4.562 8.938 -0.874 1 98.75 53 ALA B O 1
ATOM 1655 N N . HIS B 1 54 ? -2.322 9.008 -0.418 1 98.88 54 HIS B N 1
ATOM 1656 C CA . HIS B 1 54 ? -1.997 7.949 -1.365 1 98.88 54 HIS B CA 1
ATOM 1657 C C . HIS B 1 54 ? -0.727 7.211 -0.953 1 98.88 54 HIS B C 1
ATOM 1659 O O . HIS B 1 54 ? 0.209 7.824 -0.433 1 98.88 54 HIS B O 1
ATOM 1665 N N . THR B 1 55 ? -0.699 5.973 -1.206 1 98.81 55 THR B N 1
ATOM 1666 C CA . THR B 1 55 ? 0.555 5.23 -1.16 1 98.81 55 THR B CA 1
ATOM 1667 C C . THR B 1 55 ? 0.583 4.148 -2.236 1 98.81 55 THR B C 1
ATOM 1669 O O . THR B 1 55 ? -0.466 3.654 -2.654 1 98.81 55 THR B O 1
ATOM 1672 N N . SER B 1 56 ? 1.771 3.773 -2.691 1 98.88 56 SER B N 1
ATOM 1673 C CA . SER B 1 56 ? 1.946 2.68 -3.643 1 98.88 56 SER B CA 1
ATOM 1674 C C . SER B 1 56 ? 3.303 2.006 -3.465 1 98.88 56 SER B C 1
ATOM 1676 O O . SER B 1 56 ? 4.254 2.629 -2.99 1 98.88 56 SER B O 1
ATOM 1678 N N . PHE B 1 57 ? 3.348 0.795 -3.873 1 98.81 57 PHE B N 1
ATOM 1679 C CA . PHE B 1 57 ? 4.547 -0.024 -3.752 1 98.81 57 PHE B CA 1
ATOM 1680 C C . PHE B 1 57 ? 4.777 -0.838 -5.02 1 98.81 57 PHE B C 1
ATOM 1682 O O . PHE B 1 57 ? 3.846 -1.441 -5.555 1 98.81 57 PHE B O 1
ATOM 1689 N N . ASP B 1 58 ? 5.949 -0.853 -5.492 1 98.94 58 ASP B N 1
ATOM 1690 C CA . ASP B 1 58 ? 6.414 -1.783 -6.516 1 98.94 58 ASP B CA 1
ATOM 1691 C C . ASP B 1 58 ? 7.379 -2.811 -5.93 1 98.94 58 ASP B C 1
ATOM 1693 O O . ASP B 1 58 ? 8.414 -2.447 -5.367 1 98.94 58 ASP B O 1
ATOM 1697 N N . PHE B 1 59 ? 7.012 -4.039 -6.078 1 98.81 59 PHE B N 1
ATOM 1698 C CA . PHE B 1 59 ? 7.812 -5.129 -5.531 1 98.81 59 PHE B CA 1
ATOM 1699 C C . PHE B 1 59 ? 8.711 -5.727 -6.605 1 98.81 59 PHE B C 1
ATOM 1701 O O . PHE B 1 59 ? 8.234 -6.383 -7.531 1 98.81 59 PHE B O 1
ATOM 1708 N N . LEU B 1 60 ? 10 -5.57 -6.418 1 98.56 60 LEU B N 1
ATOM 1709 C CA . LEU B 1 60 ? 10.953 -5.906 -7.477 1 98.56 60 LEU B CA 1
ATOM 1710 C C . LEU B 1 60 ? 11.688 -7.207 -7.156 1 98.56 60 LEU B C 1
ATOM 1712 O O . LEU B 1 60 ? 11.953 -8.008 -8.055 1 98.56 60 LEU B O 1
ATOM 1716 N N . LYS B 1 61 ? 12.055 -7.387 -5.902 1 98 61 LYS B N 1
ATOM 1717 C CA . LYS B 1 61 ? 12.75 -8.578 -5.426 1 98 61 LYS B CA 1
ATOM 1718 C C . LYS B 1 61 ? 12.242 -9 -4.051 1 98 61 LYS B C 1
ATOM 1720 O O . LYS B 1 61 ? 11.781 -8.164 -3.273 1 98 61 LYS B O 1
ATOM 1725 N N . GLU B 1 62 ? 12.445 -10.312 -3.801 1 97.19 62 GLU B N 1
ATOM 1726 C CA . GLU B 1 62 ? 12.086 -10.836 -2.484 1 97.19 62 GLU B CA 1
ATOM 1727 C C . GLU B 1 62 ? 13.047 -10.328 -1.412 1 97.19 62 GLU B C 1
ATOM 1729 O O . GLU B 1 62 ? 14.234 -10.117 -1.682 1 97.19 62 GLU B O 1
ATOM 1734 N N . VAL B 1 63 ? 12.508 -10.094 -0.221 1 98.56 63 VAL B N 1
ATOM 1735 C CA . VAL B 1 63 ? 13.273 -9.703 0.959 1 98.56 63 VAL B CA 1
ATOM 1736 C C . VAL B 1 63 ? 13.141 -10.781 2.035 1 98.56 63 VAL B C 1
ATOM 1738 O O . VAL B 1 63 ? 12.109 -11.445 2.139 1 98.56 63 VAL B O 1
ATOM 1741 N N . PHE B 1 64 ? 14.164 -10.938 2.857 1 98.38 64 PHE B N 1
ATOM 1742 C CA . PHE B 1 64 ? 14.211 -12.086 3.748 1 98.38 64 PHE B CA 1
ATOM 1743 C C . PHE B 1 64 ? 14.469 -11.648 5.184 1 98.38 64 PHE B C 1
ATOM 1745 O O . PHE B 1 64 ? 15.07 -10.602 5.422 1 98.38 64 PHE B O 1
ATOM 1752 N N . TRP B 1 65 ? 13.992 -12.438 6.074 1 98 65 TRP B N 1
ATOM 1753 C CA . TRP B 1 65 ? 14.359 -12.336 7.48 1 98 65 TRP B CA 1
ATOM 1754 C C . TRP B 1 65 ? 15.805 -12.75 7.699 1 98 65 TRP B C 1
ATOM 1756 O O . TRP B 1 65 ? 16.344 -13.57 6.949 1 98 65 TRP B O 1
ATOM 1766 N N . GLY B 1 66 ? 16.469 -12.18 8.727 1 97.62 66 GLY B N 1
ATOM 1767 C CA . GLY B 1 66 ? 17.844 -12.57 9.055 1 97.62 66 GLY B CA 1
ATOM 1768 C C . GLY B 1 66 ? 18.891 -11.617 8.508 1 97.62 66 GLY B C 1
ATOM 1769 O O . GLY B 1 66 ? 20.062 -11.734 8.828 1 97.62 66 GLY B O 1
ATOM 1770 N N . LYS B 1 67 ? 18.406 -10.734 7.645 1 97.69 67 LYS B N 1
ATOM 1771 C CA . LYS B 1 67 ? 19.281 -9.695 7.086 1 97.69 67 LYS B CA 1
ATOM 1772 C C . LYS B 1 67 ? 18.641 -8.32 7.219 1 97.69 67 LYS B C 1
ATOM 1774 O O . LYS B 1 67 ? 17.438 -8.164 6.992 1 97.69 67 LYS B O 1
ATOM 1779 N N . GLU B 1 68 ? 19.469 -7.375 7.496 1 98.62 68 GLU B N 1
ATOM 1780 C CA . GLU B 1 68 ? 18.953 -6.016 7.613 1 98.62 68 GLU B CA 1
ATOM 1781 C C . GLU B 1 68 ? 18.562 -5.457 6.246 1 98.62 68 GLU B C 1
ATOM 1783 O O . GLU B 1 68 ? 19.031 -5.941 5.215 1 98.62 68 GLU B O 1
ATOM 1788 N N . VAL B 1 69 ? 17.688 -4.492 6.316 1 98.88 69 VAL B N 1
ATOM 1789 C CA . VAL B 1 69 ? 17.375 -3.723 5.113 1 98.88 69 VAL B CA 1
ATOM 1790 C C . VAL B 1 69 ? 17.688 -2.246 5.352 1 98.88 69 VAL B C 1
ATOM 1792 O O . VAL B 1 69 ? 17.625 -1.764 6.484 1 98.88 69 VAL B O 1
ATOM 1795 N N . ILE B 1 70 ? 18.094 -1.58 4.246 1 98.88 70 ILE B N 1
ATOM 1796 C CA . ILE B 1 70 ? 18.281 -0.134 4.246 1 98.88 70 ILE B CA 1
ATOM 1797 C C . ILE B 1 70 ? 17.141 0.539 3.492 1 98.88 70 ILE B C 1
ATOM 1799 O O . ILE B 1 70 ? 16.844 0.178 2.35 1 98.88 70 ILE B O 1
ATOM 1803 N N . VAL B 1 71 ? 16.469 1.441 4.141 1 98.94 71 VAL B N 1
ATOM 1804 C CA . VAL B 1 71 ? 15.398 2.207 3.514 1 98.94 71 VAL B CA 1
ATOM 1805 C C . VAL B 1 71 ? 15.859 3.639 3.262 1 98.94 71 VAL B C 1
ATOM 1807 O O . VAL B 1 71 ? 16.266 4.34 4.191 1 98.94 71 VAL B O 1
ATOM 1810 N N . LYS B 1 72 ? 15.82 4.039 2.012 1 98.81 72 LYS B N 1
ATOM 1811 C CA . LYS B 1 72 ? 16.109 5.418 1.622 1 98.81 72 LYS B CA 1
ATOM 1812 C C . LYS B 1 72 ? 14.812 6.18 1.341 1 98.81 72 LYS B C 1
ATOM 1814 O O . LYS B 1 72 ? 13.891 5.645 0.728 1 98.81 72 LYS B O 1
ATOM 1819 N N . THR B 1 73 ? 14.742 7.391 1.82 1 98.81 73 THR B N 1
ATOM 1820 C CA . THR B 1 73 ? 13.562 8.227 1.646 1 98.81 73 THR B CA 1
ATOM 1821 C C . THR B 1 73 ? 13.953 9.609 1.127 1 98.81 73 THR B C 1
ATOM 1823 O O . THR B 1 73 ? 14.883 10.227 1.637 1 98.81 73 THR B O 1
ATOM 1826 N N . GLY B 1 74 ? 13.305 10.062 0.107 1 98.56 74 GLY B N 1
ATOM 1827 C CA . GLY B 1 74 ? 13.484 11.406 -0.41 1 98.56 74 GLY B CA 1
ATOM 1828 C C . GLY B 1 74 ? 12.172 12.125 -0.661 1 98.56 74 GLY B C 1
ATOM 1829 O O . GLY B 1 74 ? 11.102 11.523 -0.587 1 98.56 74 GLY B O 1
ATOM 1830 N N . VAL B 1 75 ? 12.281 13.414 -0.872 1 98.81 75 VAL B N 1
ATOM 1831 C CA . VAL B 1 75 ? 11.141 14.234 -1.27 1 98.81 75 VAL B CA 1
ATOM 1832 C C . VAL B 1 75 ? 11.078 14.32 -2.793 1 98.81 75 VAL B C 1
ATOM 1834 O O . VAL B 1 75 ? 11.961 14.898 -3.428 1 98.81 75 VAL B O 1
ATOM 1837 N N . ALA B 1 76 ? 10.023 13.773 -3.303 1 98.75 76 ALA B N 1
ATOM 1838 C CA . ALA B 1 76 ? 9.906 13.719 -4.758 1 98.75 76 ALA B CA 1
ATOM 1839 C C . ALA B 1 76 ? 9.266 15 -5.301 1 98.75 76 ALA B C 1
ATOM 1841 O O . ALA B 1 76 ? 9.586 15.438 -6.406 1 98.75 76 ALA B O 1
ATOM 1842 N N . LYS B 1 77 ? 8.328 15.523 -4.605 1 98.62 77 LYS B N 1
ATOM 1843 C CA . LYS B 1 77 ? 7.594 16.719 -5.012 1 98.62 77 LYS B CA 1
ATOM 1844 C C . LYS B 1 77 ? 7.059 17.469 -3.799 1 98.62 77 LYS B C 1
ATOM 1846 O O . LYS B 1 77 ? 6.59 16.859 -2.838 1 98.62 77 LYS B O 1
ATOM 1851 N N . LEU B 1 78 ? 7.141 18.766 -3.881 1 98.25 78 LEU B N 1
ATOM 1852 C CA . LEU B 1 78 ? 6.562 19.625 -2.855 1 98.25 78 LEU B CA 1
ATOM 1853 C C . LEU B 1 78 ? 5.469 20.516 -3.443 1 98.25 78 LEU B C 1
ATOM 1855 O O . LEU B 1 78 ? 5.746 21.375 -4.293 1 98.25 78 LEU B O 1
ATOM 1859 N N . GLY B 1 79 ? 4.262 20.281 -3.035 1 98.25 79 GLY B N 1
ATOM 1860 C CA . GLY B 1 79 ? 3.154 21.156 -3.383 1 98.25 79 GLY B CA 1
ATOM 1861 C C . GLY B 1 79 ? 2.904 22.234 -2.35 1 98.25 79 GLY B C 1
ATOM 1862 O O . GLY B 1 79 ? 3.732 22.469 -1.464 1 98.25 79 GLY B O 1
ATOM 1863 N N . ASN B 1 80 ? 1.806 22.906 -2.531 1 98.44 80 ASN B N 1
ATOM 1864 C CA . ASN B 1 80 ? 1.457 23.938 -1.548 1 98.44 80 ASN B CA 1
ATOM 1865 C C . ASN B 1 80 ? 1.136 23.312 -0.19 1 98.44 80 ASN B C 1
ATOM 1867 O O . ASN B 1 80 ? 1.663 23.75 0.835 1 98.44 80 ASN B O 1
ATOM 1871 N N . SER B 1 81 ? 0.256 22.281 -0.208 1 98.75 81 SER B N 1
ATOM 1872 C CA . SER B 1 81 ? -0.144 21.625 1.031 1 98.75 81 SER B CA 1
ATOM 1873 C C . SER B 1 81 ? 0.228 20.156 1.018 1 98.75 81 SER B C 1
ATOM 1875 O O . SER B 1 81 ? -0.009 19.4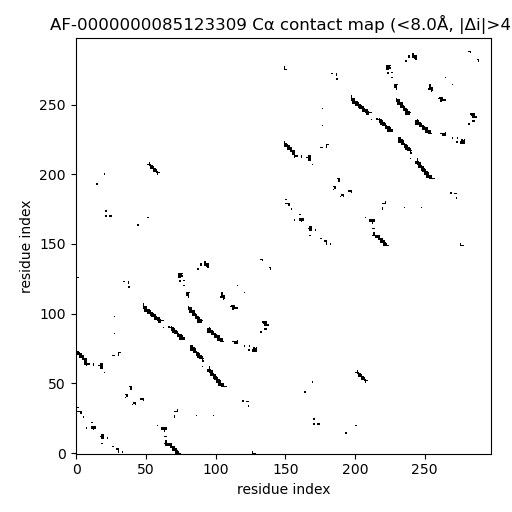38 1.994 1 98.75 81 SER B O 1
ATOM 1877 N N . SER B 1 82 ? 0.848 19.719 -0.094 1 98.75 82 SER B N 1
ATOM 1878 C CA . SER B 1 82 ? 1.102 18.297 -0.26 1 98.75 82 SER B CA 1
ATOM 1879 C C . SER B 1 82 ? 2.592 18.016 -0.424 1 98.75 82 SER B C 1
ATOM 1881 O O . SER B 1 82 ? 3.346 18.875 -0.882 1 98.75 82 SER B O 1
ATOM 1883 N N . ILE B 1 83 ? 2.973 16.812 -0.001 1 98.81 83 ILE B N 1
ATOM 1884 C CA . ILE B 1 83 ? 4.332 16.297 -0.143 1 98.81 83 ILE B CA 1
ATOM 1885 C C . ILE B 1 83 ? 4.293 14.906 -0.75 1 98.81 83 ILE B C 1
ATOM 1887 O O . ILE B 1 83 ? 3.57 14.031 -0.267 1 98.81 83 ILE B O 1
ATOM 1891 N N . GLU B 1 84 ? 5.023 14.758 -1.793 1 98.88 84 GLU B N 1
ATOM 1892 C CA . GLU B 1 84 ? 5.238 13.422 -2.332 1 98.88 84 GLU B CA 1
ATOM 1893 C C . GLU B 1 84 ? 6.598 12.867 -1.911 1 98.88 84 GLU B C 1
ATOM 1895 O O . GLU B 1 84 ? 7.633 13.492 -2.164 1 98.88 84 GLU B O 1
ATOM 1900 N N . LEU B 1 85 ? 6.551 11.766 -1.291 1 98.88 85 LEU B N 1
ATOM 1901 C CA . LEU B 1 85 ? 7.777 11.102 -0.867 1 98.88 85 LEU B CA 1
ATOM 1902 C C . LEU B 1 85 ? 8.039 9.852 -1.702 1 98.88 85 LEU B C 1
ATOM 1904 O O . LEU B 1 85 ? 7.094 9.203 -2.16 1 98.88 85 LEU B O 1
ATOM 1908 N N . CYS B 1 86 ? 9.266 9.523 -1.878 1 98.88 86 CYS B N 1
ATOM 1909 C CA . CYS B 1 86 ? 9.703 8.281 -2.496 1 98.88 86 CYS B CA 1
ATOM 1910 C C . CYS B 1 86 ? 10.594 7.484 -1.548 1 98.88 86 CYS B C 1
ATOM 1912 O O . CYS B 1 86 ? 11.375 8.062 -0.792 1 98.88 86 CYS B O 1
ATOM 1914 N N . HIS B 1 87 ? 10.445 6.203 -1.58 1 98.88 87 HIS B N 1
ATOM 1915 C CA . HIS B 1 87 ? 11.164 5.281 -0.711 1 98.88 87 HIS B CA 1
ATOM 1916 C C . HIS B 1 87 ? 11.789 4.145 -1.513 1 98.88 87 HIS B C 1
ATOM 1918 O O . HIS B 1 87 ? 11.273 3.762 -2.562 1 98.88 87 HIS B O 1
ATOM 1924 N N . ALA B 1 88 ? 12.859 3.604 -1.012 1 98.94 88 ALA B N 1
ATOM 1925 C CA . ALA B 1 88 ? 13.484 2.416 -1.581 1 98.94 88 ALA B CA 1
ATOM 1926 C C . ALA B 1 88 ? 14.016 1.495 -0.484 1 98.94 88 ALA B C 1
ATOM 1928 O O . ALA B 1 88 ? 14.609 1.959 0.493 1 98.94 88 ALA B O 1
ATOM 1929 N N . VAL B 1 89 ? 13.789 0.251 -0.653 1 98.94 89 VAL B N 1
ATOM 1930 C CA . VAL B 1 89 ? 14.32 -0.766 0.248 1 98.94 89 VAL B CA 1
ATOM 1931 C C . VAL B 1 89 ? 15.445 -1.532 -0.443 1 98.94 89 VAL B C 1
ATOM 1933 O O . VAL B 1 89 ? 15.258 -2.061 -1.542 1 98.94 89 VAL B O 1
ATOM 1936 N N . TYR B 1 90 ? 16.562 -1.555 0.195 1 98.94 90 TYR B N 1
ATOM 1937 C CA . TYR B 1 90 ? 17.703 -2.35 -0.266 1 98.94 90 TYR B CA 1
ATOM 1938 C C . TYR B 1 90 ? 18 -3.48 0.709 1 98.94 90 TYR B C 1
ATOM 1940 O O . TYR B 1 90 ? 18.016 -3.273 1.925 1 98.94 90 TYR B O 1
ATOM 1948 N N . GLN B 1 91 ? 18.234 -4.609 0.223 1 98.88 91 GLN B N 1
ATOM 1949 C CA . GLN B 1 91 ? 18.781 -5.719 0.991 1 98.88 91 GLN B CA 1
ATOM 1950 C C . GLN B 1 91 ? 19.984 -6.336 0.279 1 98.88 91 GLN B C 1
ATOM 1952 O O . GLN B 1 91 ? 19.953 -6.566 -0.932 1 98.88 91 GLN B O 1
ATOM 1957 N N . ASP B 1 92 ? 21.078 -6.559 0.993 1 98.44 92 ASP B N 1
ATOM 1958 C CA . ASP B 1 92 ? 22.328 -7.051 0.431 1 98.44 92 ASP B CA 1
ATOM 1959 C C . ASP B 1 92 ? 22.781 -6.195 -0.753 1 98.44 92 ASP B C 1
ATOM 1961 O O . ASP B 1 92 ? 23.203 -6.723 -1.782 1 98.44 92 ASP B O 1
ATOM 1965 N N . GLY B 1 93 ? 22.453 -4.93 -0.591 1 98.56 93 GLY B N 1
ATOM 1966 C CA . GLY B 1 93 ? 22.953 -3.955 -1.555 1 98.56 93 GLY B CA 1
ATOM 1967 C C . GLY B 1 93 ? 22.094 -3.883 -2.812 1 98.56 93 GLY B C 1
ATOM 1968 O O . GLY B 1 93 ? 22.422 -3.129 -3.736 1 98.56 93 GLY B O 1
ATOM 1969 N N . LYS B 1 94 ? 20.969 -4.625 -2.871 1 98.81 94 LYS B N 1
ATOM 1970 C CA . LYS B 1 94 ? 20.141 -4.664 -4.078 1 98.81 94 LYS B CA 1
ATOM 1971 C C . LYS B 1 94 ? 18.781 -4.02 -3.836 1 98.81 94 LYS B C 1
ATOM 1973 O O . LYS B 1 94 ? 18.172 -4.223 -2.785 1 98.81 94 LYS B O 1
ATOM 1978 N N . LEU B 1 95 ? 18.344 -3.24 -4.824 1 98.94 95 LEU B N 1
ATOM 1979 C CA . LEU B 1 95 ? 17.016 -2.637 -4.762 1 98.94 95 LEU B CA 1
ATOM 1980 C C . LEU B 1 95 ? 15.922 -3.707 -4.781 1 98.94 95 LEU B C 1
ATOM 1982 O O . LEU B 1 95 ? 15.883 -4.535 -5.695 1 98.94 95 LEU B O 1
ATOM 1986 N N . CYS B 1 96 ? 15.016 -3.666 -3.783 1 98.94 96 CYS B N 1
ATOM 1987 C CA . CYS B 1 96 ? 14.039 -4.742 -3.662 1 98.94 96 CYS B CA 1
ATOM 1988 C C . CYS B 1 96 ? 12.617 -4.211 -3.791 1 98.94 96 CYS B C 1
ATOM 1990 O O . CYS B 1 96 ? 11.734 -4.898 -4.301 1 98.94 96 CYS B O 1
ATOM 1992 N N . THR B 1 97 ? 12.359 -3.057 -3.275 1 98.94 97 THR B N 1
ATOM 1993 C CA . THR B 1 97 ? 11.016 -2.484 -3.275 1 98.94 97 THR B CA 1
ATOM 1994 C C . THR B 1 97 ? 11.078 -0.963 -3.389 1 98.94 97 THR B C 1
ATOM 1996 O O . THR B 1 97 ? 11.938 -0.324 -2.775 1 98.94 97 THR B O 1
ATOM 1999 N N . ILE B 1 98 ? 10.164 -0.423 -4.148 1 98.88 98 ILE B N 1
ATOM 2000 C CA . ILE B 1 98 ? 10.008 1.022 -4.27 1 98.88 98 ILE B CA 1
ATOM 2001 C C . ILE B 1 98 ? 8.641 1.441 -3.734 1 98.88 98 ILE B C 1
ATOM 2003 O O . ILE B 1 98 ? 7.641 0.753 -3.957 1 98.88 98 ILE B O 1
ATOM 2007 N N . GLY B 1 99 ? 8.641 2.535 -3.059 1 98.81 99 GLY B N 1
ATOM 2008 C CA . GLY B 1 99 ? 7.398 3.078 -2.545 1 98.81 99 GLY B CA 1
ATOM 2009 C C . GLY B 1 99 ? 7.238 4.562 -2.811 1 98.81 99 GLY B C 1
ATOM 2010 O O . GLY B 1 99 ? 8.227 5.289 -2.922 1 98.81 99 GLY B O 1
ATOM 2011 N N . LYS B 1 100 ? 5.973 4.945 -2.877 1 98.69 100 LYS B N 1
ATOM 2012 C CA . LYS B 1 100 ? 5.59 6.348 -2.984 1 98.69 100 LYS B CA 1
ATOM 2013 C C . LYS B 1 100 ? 4.406 6.664 -2.07 1 98.69 100 LYS B C 1
ATOM 2015 O O . LYS B 1 100 ? 3.541 5.816 -1.85 1 98.69 100 LYS B O 1
ATOM 2020 N N . CYS B 1 101 ? 4.418 7.855 -1.574 1 98.62 101 CYS B N 1
ATOM 2021 C CA . CYS B 1 101 ? 3.219 8.281 -0.867 1 98.62 101 CYS B CA 1
ATOM 2022 C C . CYS B 1 101 ? 3.012 9.789 -1.009 1 98.62 101 CYS B C 1
ATOM 2024 O O . CYS B 1 101 ? 3.949 10.523 -1.329 1 98.62 101 CYS B O 1
ATOM 2026 N N . ILE B 1 102 ? 1.798 10.164 -0.815 1 98.94 102 ILE B N 1
ATOM 2027 C CA . ILE B 1 102 ? 1.416 11.57 -0.784 1 98.94 102 ILE B CA 1
ATOM 2028 C C . ILE B 1 102 ? 0.835 11.922 0.584 1 98.94 102 ILE B C 1
ATOM 2030 O O . ILE B 1 102 ? -0.165 11.336 1.007 1 98.94 102 ILE B O 1
ATOM 2034 N N . LEU B 1 103 ? 1.482 12.82 1.226 1 98.81 103 LEU B N 1
ATOM 2035 C CA . LEU B 1 103 ? 1.012 13.375 2.492 1 98.81 103 LEU B CA 1
ATOM 2036 C C . LEU B 1 103 ? 0.427 14.766 2.295 1 98.81 103 LEU B C 1
ATOM 2038 O O . LEU B 1 103 ? 0.907 15.531 1.456 1 98.81 103 LEU B O 1
ATOM 2042 N N . ILE B 1 104 ? -0.513 15.062 3.078 1 98.81 104 ILE B N 1
ATOM 2043 C CA . ILE B 1 104 ? -1.145 16.375 3.057 1 98.81 104 ILE B CA 1
ATOM 2044 C C . ILE B 1 104 ? -0.978 17.047 4.418 1 98.81 104 ILE B C 1
ATOM 2046 O O . ILE B 1 104 ? -1.293 16.453 5.453 1 98.81 104 ILE B O 1
ATOM 2050 N N . HIS B 1 105 ? -0.406 18.188 4.367 1 98.88 105 HIS B N 1
ATOM 2051 C CA . HIS B 1 105 ? -0.438 19.016 5.57 1 98.88 105 HIS B CA 1
ATOM 2052 C C . HIS B 1 105 ? -1.86 19.453 5.898 1 98.88 105 HIS B C 1
ATOM 2054 O O . HIS B 1 105 ? -2.496 20.156 5.109 1 98.88 105 HIS B O 1
ATOM 2060 N N . TYR B 1 106 ? -2.324 19.109 7.066 1 98.44 106 TYR B N 1
ATOM 2061 C CA . TYR B 1 106 ? -3.754 19.125 7.355 1 98.44 106 TYR B CA 1
ATOM 2062 C C . TYR B 1 106 ? -4.02 19.688 8.742 1 98.44 106 TYR B C 1
ATOM 2064 O O . TYR B 1 106 ? -3.295 19.391 9.695 1 98.44 106 TYR B O 1
ATOM 2072 N N . ASP B 1 107 ? -5.031 20.562 8.852 1 97.5 107 ASP B N 1
ATOM 2073 C CA . ASP B 1 107 ? -5.531 21.078 10.125 1 97.5 107 ASP B CA 1
ATOM 2074 C C . ASP B 1 107 ? -6.773 20.312 10.578 1 97.5 107 ASP B C 1
ATOM 2076 O O . ASP B 1 107 ? -7.855 20.484 10.016 1 97.5 107 ASP B O 1
ATOM 2080 N N . PHE B 1 108 ? -6.629 19.594 11.609 1 94.44 108 PHE B N 1
ATOM 2081 C CA . PHE B 1 108 ? -7.711 18.719 12.062 1 94.44 108 PHE B CA 1
ATOM 2082 C C . PHE B 1 108 ? -8.797 19.531 12.758 1 94.44 108 PHE B C 1
ATOM 2084 O O . PHE B 1 108 ? -9.93 19.078 12.906 1 94.44 108 PHE B O 1
ATOM 2091 N N . GLU B 1 109 ? -8.477 20.672 13.227 1 94.5 109 GLU B N 1
ATOM 2092 C CA . GLU B 1 109 ? -9.477 21.562 13.828 1 94.5 109 GLU B CA 1
ATOM 2093 C C . GLU B 1 109 ? -10.406 22.141 12.773 1 94.5 109 GLU B C 1
ATOM 2095 O O . GLU B 1 109 ? -11.633 22.078 12.914 1 94.5 109 GLU B O 1
ATOM 2100 N N . THR B 1 110 ? -9.844 22.656 11.727 1 96.5 110 THR B N 1
ATOM 2101 C CA . THR B 1 110 ? -10.641 23.266 10.664 1 96.5 110 THR B CA 1
ATOM 2102 C C . THR B 1 110 ? -11 22.219 9.602 1 96.5 110 THR B C 1
ATOM 2104 O O . THR B 1 110 ? -11.812 22.484 8.719 1 96.5 110 THR B O 1
ATOM 2107 N N . LYS B 1 111 ? -10.375 21.062 9.641 1 94.81 111 LYS B N 1
ATOM 2108 C CA . LYS B 1 111 ? -10.625 19.922 8.766 1 94.81 111 LYS B CA 1
ATOM 2109 C C . LYS B 1 111 ? -10.375 20.281 7.305 1 94.81 111 LYS B C 1
ATOM 2111 O O . LYS B 1 111 ? -11.227 20.047 6.449 1 94.81 111 LYS B O 1
ATOM 2116 N N . GLN B 1 112 ? -9.219 20.812 7.078 1 97.62 112 GLN B N 1
ATOM 2117 C CA . GLN B 1 112 ? -8.844 21.188 5.715 1 97.62 112 GLN B CA 1
ATOM 2118 C C . GLN B 1 112 ? -7.332 21.109 5.523 1 97.62 112 GLN B C 1
ATOM 2120 O O . GLN B 1 112 ? -6.574 21.188 6.496 1 97.62 112 GLN B O 1
ATOM 2125 N N . ALA B 1 113 ? -6.918 21.047 4.285 1 98.31 113 ALA B N 1
ATOM 2126 C CA . ALA B 1 113 ? -5.504 21.172 3.939 1 98.31 113 ALA B CA 1
ATOM 2127 C C . ALA B 1 113 ? -4.996 22.578 4.184 1 98.31 113 ALA B C 1
ATOM 2129 O O . ALA B 1 113 ? -5.715 23.562 3.951 1 98.31 113 ALA B O 1
ATOM 2130 N N . VAL B 1 114 ? -3.844 22.703 4.652 1 98.38 114 VAL B N 1
ATOM 2131 C CA . VAL B 1 114 ? -3.246 24 4.879 1 98.38 114 VAL B CA 1
ATOM 2132 C C . VAL B 1 114 ? -1.867 24.062 4.223 1 98.38 114 VAL B C 1
ATOM 2134 O O . VAL B 1 114 ? -1.218 23.031 4.035 1 98.38 114 VAL B O 1
ATOM 2137 N N . SER B 1 115 ? -1.431 25.203 3.957 1 98.62 115 SER B N 1
ATOM 2138 C CA . SER B 1 115 ? -0.14 25.375 3.299 1 98.62 115 SER B CA 1
ATOM 2139 C C . SER B 1 115 ? 1.005 24.922 4.203 1 98.62 115 SER B C 1
ATOM 2141 O O . SER B 1 115 ? 0.957 25.125 5.418 1 98.62 115 SER B O 1
ATOM 2143 N N . ILE B 1 116 ? 1.998 24.422 3.598 1 98.75 116 ILE B N 1
ATOM 2144 C CA . ILE B 1 116 ? 3.219 24.094 4.324 1 98.75 116 ILE B CA 1
ATOM 2145 C C . ILE B 1 116 ? 3.984 25.375 4.656 1 98.75 116 ILE B C 1
ATOM 2147 O O . ILE B 1 116 ? 4.32 26.156 3.764 1 98.75 116 ILE B O 1
ATOM 2151 N N . PRO B 1 117 ? 4.273 25.594 5.922 1 98.38 117 PRO B N 1
ATOM 2152 C CA . PRO B 1 117 ? 5.008 26.812 6.297 1 98.38 117 PRO B CA 1
ATOM 2153 C C . PRO B 1 117 ? 6.379 26.891 5.633 1 98.38 117 PRO B C 1
ATOM 2155 O O . PRO B 1 117 ? 7.027 25.875 5.41 1 98.38 117 PRO B O 1
ATOM 2158 N N . GLU B 1 118 ? 6.816 28.078 5.438 1 98.06 118 GLU B N 1
ATOM 2159 C CA . GLU B 1 118 ? 8.047 28.328 4.695 1 98.06 118 GLU B CA 1
ATOM 2160 C C . GLU B 1 118 ? 9.242 27.656 5.363 1 98.06 118 GLU B C 1
ATOM 2162 O O . GLU B 1 118 ? 10.109 27.094 4.684 1 98.06 118 GLU B O 1
ATOM 2167 N N . LYS B 1 119 ? 9.32 27.75 6.613 1 97.81 119 LYS B N 1
ATOM 2168 C CA . LYS B 1 119 ? 10.445 27.156 7.332 1 97.81 119 LYS B CA 1
ATOM 2169 C C . LYS B 1 119 ? 10.492 25.656 7.117 1 97.81 119 LYS B C 1
ATOM 2171 O O . LYS B 1 119 ? 11.57 25.078 6.898 1 97.81 119 LYS B O 1
ATOM 2176 N N . ILE B 1 120 ? 9.367 25 7.191 1 98.25 120 ILE B N 1
ATOM 2177 C CA . ILE B 1 120 ? 9.258 23.562 6.977 1 98.25 120 ILE B CA 1
ATOM 2178 C C . ILE B 1 120 ? 9.594 23.234 5.527 1 98.25 120 ILE B C 1
ATOM 2180 O O . ILE B 1 120 ? 10.344 22.281 5.258 1 98.25 120 ILE B O 1
ATOM 2184 N N . ARG B 1 121 ? 9.039 24 4.617 1 98.38 121 ARG B N 1
ATOM 2185 C CA . ARG B 1 121 ? 9.305 23.812 3.193 1 98.38 121 ARG B CA 1
ATOM 2186 C C . ARG B 1 121 ? 10.805 23.844 2.91 1 98.38 121 ARG B C 1
ATOM 2188 O O . ARG B 1 121 ? 11.32 22.984 2.182 1 98.38 121 ARG B O 1
ATOM 2195 N N . ALA B 1 122 ? 11.484 24.766 3.473 1 98.06 122 ALA B N 1
ATOM 2196 C CA . ALA B 1 122 ? 12.922 24.922 3.27 1 98.06 122 ALA B CA 1
ATOM 2197 C C . ALA B 1 122 ? 13.68 23.688 3.76 1 98.06 122 ALA B C 1
ATOM 2199 O O . ALA B 1 122 ? 14.602 23.219 3.1 1 98.06 122 ALA B O 1
ATOM 2200 N N . GLU B 1 123 ? 13.281 23.203 4.887 1 98.12 123 GLU B N 1
ATOM 2201 C CA . GLU B 1 123 ? 13.914 22 5.422 1 98.12 123 GLU B CA 1
ATOM 2202 C C . GLU B 1 123 ? 13.68 20.797 4.508 1 98.12 123 GLU B C 1
ATOM 2204 O O . GLU B 1 123 ? 14.594 20 4.281 1 98.12 123 GLU B O 1
ATOM 2209 N N . LEU B 1 124 ? 12.453 20.703 4.039 1 98.31 124 LEU B N 1
ATOM 2210 C CA . LEU B 1 124 ? 12.109 19.578 3.166 1 98.31 124 LEU B CA 1
ATOM 2211 C C . LEU B 1 124 ? 12.859 19.672 1.842 1 98.31 124 LEU B C 1
ATOM 2213 O O . LEU B 1 124 ? 13.242 18.656 1.271 1 98.31 124 LEU B O 1
ATOM 2217 N N . GLU B 1 125 ? 13.062 20.859 1.347 1 97.56 125 GLU B N 1
ATOM 2218 C CA . GLU B 1 125 ? 13.727 21.078 0.066 1 97.56 125 GLU B CA 1
ATOM 2219 C C . GLU B 1 125 ? 15.164 20.547 0.09 1 97.56 125 GLU B C 1
ATOM 2221 O O . GLU B 1 125 ? 15.703 20.156 -0.948 1 97.56 125 GLU B O 1
ATOM 2226 N N . ALA B 1 126 ? 15.75 20.5 1.227 1 96.44 126 ALA B N 1
ATOM 2227 C CA . ALA B 1 126 ? 17.109 20 1.377 1 96.44 126 ALA B CA 1
ATOM 2228 C C . ALA B 1 126 ? 17.172 18.5 1.101 1 96.44 126 ALA B C 1
ATOM 2230 O O . ALA B 1 126 ? 18.25 17.938 0.938 1 96.44 126 ALA B O 1
ATOM 2231 N N . HIS B 1 127 ? 16.031 17.859 0.966 1 97.31 127 HIS B N 1
ATOM 2232 C CA . HIS B 1 127 ? 15.992 16.406 0.799 1 97.31 127 HIS B CA 1
ATOM 2233 C C . HIS B 1 127 ? 15.289 16.031 -0.5 1 97.31 127 HIS B C 1
ATOM 2235 O O . HIS B 1 127 ? 14.797 14.906 -0.637 1 97.31 127 HIS B O 1
ATOM 2241 N N . LEU B 1 128 ? 15.195 16.984 -1.41 1 97.44 128 LEU B N 1
ATOM 2242 C CA . LEU B 1 128 ? 14.609 16.719 -2.723 1 97.44 128 LEU B CA 1
ATOM 2243 C C . LEU B 1 128 ? 15.391 15.625 -3.453 1 97.44 128 LEU B C 1
ATOM 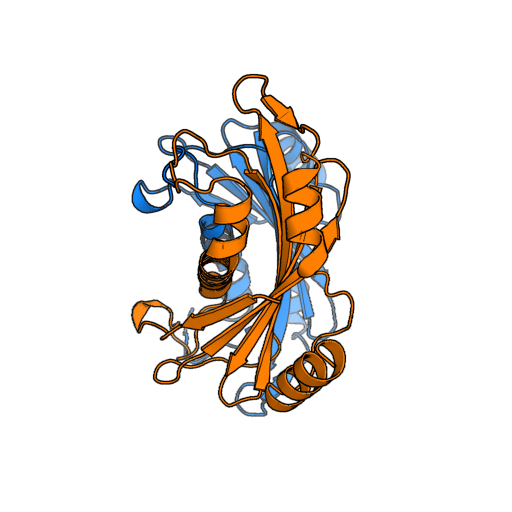2245 O O . LEU B 1 128 ? 16.625 15.664 -3.498 1 97.44 128 LEU B O 1
ATOM 2249 N N . PHE B 1 129 ? 14.734 14.719 -3.908 1 97.7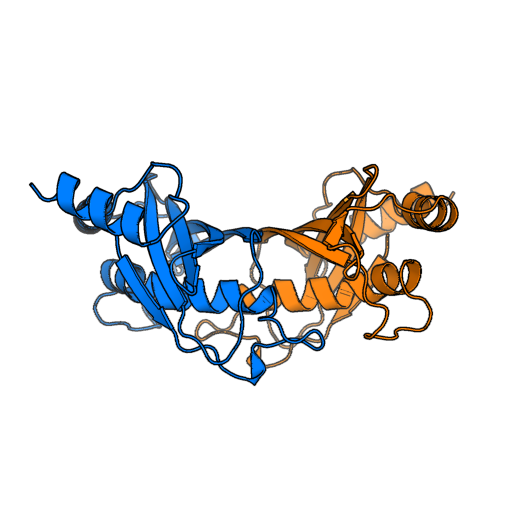5 129 PHE B N 1
ATOM 2250 C CA . PHE B 1 129 ? 15.266 13.625 -4.707 1 97.75 129 PHE B CA 1
ATOM 2251 C C . PHE B 1 129 ? 14.289 13.227 -5.809 1 97.75 129 PHE B C 1
ATOM 2253 O O . PHE B 1 129 ? 13.25 12.617 -5.539 1 97.75 129 PHE B O 1
ATOM 2260 N N . THR B 1 130 ? 14.648 13.477 -7.082 1 96 130 THR B N 1
ATOM 2261 C CA . THR B 1 130 ? 13.703 13.289 -8.18 1 96 130 THR B CA 1
ATOM 2262 C C . THR B 1 130 ? 14.234 12.281 -9.188 1 96 130 THR B C 1
ATOM 2264 O O . THR B 1 130 ? 13.602 12.031 -10.219 1 96 130 THR B O 1
ATOM 2267 N N . SER B 1 131 ? 15.352 11.742 -8.977 1 95.44 131 SER B N 1
ATOM 2268 C CA . SER B 1 131 ? 15.945 10.75 -9.867 1 95.44 131 SER B CA 1
ATOM 2269 C C . SER B 1 131 ? 15.344 9.367 -9.641 1 95.44 131 SER B C 1
ATOM 2271 O O . SER B 1 131 ? 14.844 9.07 -8.547 1 95.44 131 SER B O 1
ATOM 2273 N N . PRO B 1 132 ? 15.391 8.477 -10.719 1 97.31 132 PRO B N 1
ATOM 2274 C CA . PRO B 1 132 ? 15.039 7.074 -10.461 1 97.31 132 PRO B CA 1
ATOM 2275 C C . PRO B 1 132 ? 15.961 6.41 -9.445 1 97.31 132 PRO B C 1
ATOM 2277 O O . PRO B 1 132 ? 17.141 6.75 -9.367 1 97.31 132 PRO B O 1
ATOM 2280 N N . TRP B 1 133 ? 15.352 5.508 -8.719 1 98.31 133 TRP B N 1
ATOM 2281 C CA . TRP B 1 133 ? 16.188 4.766 -7.785 1 98.31 133 TRP B CA 1
ATOM 2282 C C . TRP B 1 133 ? 17.234 3.928 -8.531 1 98.31 133 TRP B C 1
ATOM 2284 O O . TRP B 1 133 ? 16.922 3.316 -9.555 1 98.31 133 TRP B O 1
ATOM 2294 N N . MET B 1 134 ? 18.375 3.863 -7.875 1 98.31 134 MET B N 1
ATOM 2295 C CA . MET B 1 134 ? 19.469 3.072 -8.438 1 98.31 134 MET B CA 1
ATOM 2296 C C . MET B 1 134 ? 19.344 1.607 -8.031 1 98.31 134 MET B C 1
ATOM 2298 O O . MET B 1 134 ? 18.781 1.299 -6.977 1 98.31 134 MET B O 1
ATOM 2302 N N . GLY B 1 135 ? 19.953 0.747 -8.852 1 98.44 135 GLY B N 1
ATOM 2303 C CA . GLY B 1 135 ? 19.781 -0.687 -8.664 1 98.44 135 GLY B CA 1
ATOM 2304 C C . GLY B 1 135 ? 20.531 -1.222 -7.461 1 98.44 135 GLY B C 1
ATOM 2305 O O . GLY B 1 135 ? 20.188 -2.277 -6.926 1 98.44 135 GLY B O 1
ATOM 2306 N N . THR B 1 136 ? 21.578 -0.428 -7.082 1 98.69 136 THR B N 1
ATOM 2307 C CA . THR B 1 136 ? 22.359 -0.897 -5.945 1 98.69 136 THR B CA 1
ATOM 2308 C C . THR B 1 136 ? 22.547 0.22 -4.922 1 98.69 136 THR B C 1
ATOM 2310 O O . THR B 1 136 ? 22.5 1.401 -5.27 1 98.69 136 THR B O 1
ATOM 2313 N N . LEU B 1 137 ? 22.766 -0.236 -3.678 1 98.12 137 LEU B N 1
ATOM 2314 C CA . LEU B 1 137 ? 23.031 0.718 -2.607 1 98.12 137 LEU B CA 1
ATOM 2315 C C . LEU B 1 137 ? 24.344 1.476 -2.869 1 98.12 137 LEU B C 1
ATOM 2317 O O . LEU B 1 137 ? 24.438 2.662 -2.547 1 98.12 137 LEU B O 1
ATOM 2321 N N . GLU B 1 138 ? 25.297 0.806 -3.375 1 97.56 138 GLU B N 1
ATOM 2322 C CA . GLU B 1 138 ? 26.562 1.438 -3.705 1 97.56 138 GLU B CA 1
ATOM 2323 C C . GLU B 1 138 ? 26.359 2.617 -4.652 1 97.56 138 GLU B C 1
ATOM 2325 O O . GLU B 1 138 ? 26.969 3.68 -4.465 1 97.56 138 GLU B O 1
ATOM 2330 N N . GLU B 1 139 ? 25.531 2.42 -5.66 1 97.69 139 GLU B N 1
ATOM 2331 C CA . GLU B 1 139 ? 25.234 3.494 -6.602 1 97.69 139 GLU B CA 1
ATOM 2332 C C . GLU B 1 139 ? 24.562 4.672 -5.902 1 97.69 139 GLU B C 1
ATOM 2334 O O . GLU B 1 139 ? 24.812 5.828 -6.246 1 97.69 139 GLU B O 1
ATOM 2339 N N . VAL B 1 140 ? 23.719 4.418 -4.914 1 96.25 140 VAL B N 1
ATOM 2340 C CA . VAL B 1 140 ? 23.047 5.465 -4.156 1 96.25 140 VAL B CA 1
ATOM 2341 C C . VAL B 1 140 ? 24.078 6.273 -3.367 1 96.25 140 VAL B C 1
ATOM 2343 O O . VAL B 1 140 ? 24.031 7.504 -3.361 1 96.25 140 VAL B O 1
ATOM 2346 N N . GLU B 1 141 ? 24.938 5.535 -2.744 1 95.25 141 GLU B N 1
ATOM 2347 C CA . GLU B 1 141 ? 25.969 6.191 -1.938 1 95.25 141 GLU B CA 1
ATOM 2348 C C . GLU B 1 141 ? 26.875 7.059 -2.803 1 95.25 141 GLU B C 1
ATOM 2350 O O . GLU B 1 141 ? 27.25 8.164 -2.402 1 95.25 141 GLU B O 1
ATOM 2355 N N . GLU B 1 142 ? 27.234 6.566 -3.93 1 94.88 142 GLU B N 1
ATOM 2356 C CA . GLU B 1 142 ? 28.031 7.355 -4.863 1 94.88 142 GLU B CA 1
ATOM 2357 C C . GLU B 1 142 ? 27.297 8.625 -5.277 1 94.88 142 GLU B C 1
ATOM 2359 O O . GLU B 1 142 ? 27.906 9.703 -5.336 1 94.88 142 GLU B O 1
ATOM 2364 N N . PHE B 1 143 ? 26.094 8.508 -5.598 1 94.5 143 PHE B N 1
ATOM 2365 C CA . PHE B 1 143 ? 25.25 9.641 -5.977 1 94.5 143 PHE B CA 1
ATOM 2366 C C . PHE B 1 143 ? 25.219 10.68 -4.863 1 94.5 143 PHE B C 1
ATOM 2368 O O . PHE B 1 143 ? 25.391 11.875 -5.117 1 94.5 143 PHE B O 1
ATOM 2375 N N . GLU B 1 144 ? 24.953 10.234 -3.605 1 92.69 144 GLU B N 1
ATOM 2376 C CA . GLU B 1 144 ? 24.891 11.141 -2.457 1 92.69 144 GLU B CA 1
ATOM 2377 C C . GLU B 1 144 ? 26.203 11.867 -2.244 1 92.69 144 GLU B C 1
ATOM 2379 O O . GLU B 1 144 ? 26.219 13.055 -1.9 1 92.69 144 GLU B O 1
ATOM 2384 N N . ASN B 1 145 ? 27.281 11.156 -2.49 1 91.75 145 ASN B N 1
ATOM 2385 C CA . ASN B 1 145 ? 28.609 11.742 -2.303 1 91.75 145 ASN B CA 1
ATOM 2386 C C . ASN B 1 145 ? 28.922 12.773 -3.379 1 91.75 145 ASN B C 1
ATOM 2388 O O . ASN B 1 145 ? 29.641 13.742 -3.125 1 91.75 145 ASN B O 1
ATOM 2392 N N . SER B 1 146 ? 28.406 12.633 -4.48 1 88.81 146 SER B N 1
ATOM 2393 C CA . SER B 1 146 ? 28.656 13.547 -5.59 1 88.81 146 SER B CA 1
ATOM 2394 C C . SER B 1 146 ? 27.844 14.828 -5.438 1 88.81 146 SER B C 1
ATOM 2396 O O . SER B 1 146 ? 28.219 15.875 -5.973 1 88.81 146 SER B O 1
ATOM 2398 N N . ASN B 1 147 ? 26.719 14.766 -4.758 1 81.5 147 ASN B N 1
ATOM 2399 C CA . ASN B 1 147 ? 25.859 15.93 -4.586 1 81.5 147 ASN B CA 1
ATOM 2400 C C . ASN B 1 147 ? 26.234 16.734 -3.344 1 81.5 147 ASN B C 1
ATOM 2402 O O . ASN B 1 147 ? 25.688 17.812 -3.104 1 81.5 147 ASN B O 1
ATOM 2406 N N . LYS B 1 148 ? 27.062 16.141 -2.51 1 75.44 148 LYS B N 1
ATOM 2407 C CA . LYS B 1 148 ? 27.562 16.875 -1.349 1 75.44 148 LYS B CA 1
ATOM 2408 C C . LYS B 1 148 ? 28.75 17.75 -1.728 1 75.44 148 LYS B C 1
ATOM 2410 O O . LYS B 1 148 ? 29.078 18.703 -1.011 1 75.44 148 LYS B O 1
ATOM 2415 N N . SER B 1 149 ? 29.484 17.391 -2.785 1 57.16 149 SER B N 1
ATOM 2416 C CA . SER B 1 149 ? 30.641 18.172 -3.209 1 57.16 149 SER B CA 1
ATOM 2417 C C . SER B 1 149 ? 30.203 19.359 -4.059 1 57.16 149 SER B C 1
ATOM 2419 O O . SER B 1 149 ? 29.281 19.25 -4.867 1 57.16 149 SER B O 1
#

Organism: Arcobacter nitrofigilis (strain ATCC 33309 / DSM 7299 / CCUG 15893 / LMG 7604 / NCTC 12251 / CI) (NCBI:txid572480)

Solvent-accessible surface area (backbone atoms only — not comparable to full-atom values): 16060 Å² total; per-residue (Å²): 97,47,81,34,80,42,73,58,52,77,86,43,40,41,98,88,63,30,50,33,84,59,43,52,55,54,53,52,54,61,50,38,47,66,60,49,34,64,80,33,73,81,72,50,74,92,65,64,43,69,45,66,44,33,38,37,38,39,50,74,45,90,48,52,64,90,44,57,34,42,35,40,32,27,33,51,43,79,56,64,32,36,38,31,36,36,37,36,33,26,46,94,48,31,54,20,36,40,34,37,34,32,36,31,33,33,37,77,87,80,66,42,75,37,67,58,52,67,72,49,48,56,61,49,57,74,21,57,43,78,70,81,83,54,68,30,49,66,56,45,51,53,52,56,56,59,71,71,101,97,48,78,34,80,44,74,58,50,77,85,44,40,40,100,87,63,29,50,31,86,58,42,51,55,54,54,52,54,61,50,37,47,67,60,50,32,64,80,33,74,80,71,49,75,93,64,64,41,69,44,65,45,32,38,35,38,39,49,72,44,90,48,52,64,91,45,57,33,42,34,40,32,26,32,50,43,80,56,64,33,36,37,30,36,36,36,36,34,26,45,94,47,32,53,20,35,38,36,38,35,32,37,31,31,32,37,77,88,79,66,44,75,36,70,59,52,67,72,50,48,57,60,50,59,74,22,58,42,77,70,81,85,55,68,30,48,64,56,46,53,52,51,56,56,60,70,71,102

Foldseek 3Di:
DFKDKDQDDPVQADPVQFRDPVCVVVVVVVRCVVVQCLVPVVPDVVSRFKDWDDKDKDFAATHHHPWMKMKDKFWADDDFFKTKMKIFIDTPFFTGMIMITMMGGHDPVVGGGHGDDPSSVVVRVVRHDNDDDDGGPVVVVVVVVVVVD/DFKDKDQDDPVQADPVQFRDPVCVVVVVVVRCVVVQCLVPVVPDVVSRFKDWDDKDKDFAATHHHPWMKMKDKFWADDDFFKTKMKIFIDTPFFTGMIMITMMGGHDPVVGGGHGDDPSSVVVRVVRHDNDDDDGGPVVVVVVVVVVVD

InterPro domains:
  IPR029069 HotDog domain superfamily [SSF54637] (1-128)
  IPR050563 4-hydroxybenzoyl-CoA thioesterase [PTHR31793] (7-125)

pLDDT: mean 97.08, std 4.34, range [56.78, 98.94]

Nearest PDB structures (foldseek):
  2oiw-assembly1_C  TM=9.885E-01  e=1.414E-16  Geobacillus stearothermophilus
  2cye-assembly3_D  TM=9.260E-01  e=1.073E-10  Thermus thermophilus HB8
  5dio-assembly1_A-2  TM=9.120E-01  e=4.674E-10  Legionella pneumophila
  2gf6-assembly2_C  TM=8.563E-01  e=6.610E-09  Saccharolobus solfataricus
  2hx5-assembly1_A  TM=8.379E-01  e=1.695E-08  Prochlorococcus marinus str. MIT 9313

Sequence (298 aa):
MFTEIIKPRFLETDALGHINNNTYGVWFEAARDEIFRIFMPKANVKEWNLIMAHTSFDFLKEVFWGKEVIVKTGVAKLGNSSIELCHAVYQDGKLCTIGKCILIHYDFETKQAVSIPEKIRAELEAHLFTSPWMGTLEEVEEFENSNKSMFTEIIKPRFLETDALGHINNNTYGVWFEAARDEIFRIFMPKANVKEWNLIMAHTSFDFLKEVFWGKEVIVKTGVAKLGNSSIELCHAVYQDGKLCTIGKCILIHYDFETKQAVSIPEKIRAELEAHLFTSPWMGTLEEVEEFENSNKS

Secondary structure (DSSP, 8-state):
-EEEEE---GGGB-TTSSB-TTSHHHHHHHHTHHHHHHH-TT--GGG--EEEEEEEEEE-S---TTS-EEEEEEEEEE-SSEEEEEEEEEETTEEEEEEEEEEEEEETTTTEE-PPPHHHHHHHHTTB--SPPPSBHHHHHHHHHHHH-/-EEEEE---GGGB-TTSSB-TTSHHHHHHHHTHHHHHHH-TT--GGG--EEEEEEEEEE-S---TTS-EEEEEEEEEE-SSEEEEEEEEEETTEEEEEEEEEEEEEETTTTEE-PPPHHHHHHHHTTB--SPPPSBHHHHHHHHHHHH-

Radius of gyration: 20.26 Å; Cα contacts (8 Å, |Δi|>4): 573; chains: 2; bounding box: 61×55×40 Å